Protein AF-A0A522UQI0-F1 (afdb_monomer)

Foldseek 3Di:
DDDDDDDDDDDDDYDDDDDDPPPPPVPPPPPPVVPWDWDKAKAWDWDQDPVAIKIKIKIWTQIPFKAKFFPQLQCQVLDHQDCQKFKDFDPDPDTFAWPDDHDDDDDDDLPDSPRIDTQGHGHMDMHMHHCVNTGPPQDWHKMKMKGKDKGFGRPPPPVPPPDDPDPPPGGDIDIYIYDIDMDTDDNPPDDPPPPDD

Nearest PDB structures (foldseek):
  2x3a-assembly1_A-2  TM=8.528E-01  e=1.551E-06  Aeromonas salmonicida subsp. achromogenes
  2x3b-assembly1_A  TM=8.751E-01  e=3.024E-06  Aeromonas salmonicida subsp. achromogenes
  2x3c-assembly1_A-2  TM=8.613E-01  e=2.559E-06  Aeromonas salmonicida subsp. achromogenes
  2x3b-assembly1_B  TM=8.327E-01  e=1.698E-05  Aeromonas salmonicida subsp. achromogenes
  8ger-assembly1_A  TM=3.820E-01  e=7.426E-01  Lachnospira eligens

Mean predicted aligned error: 12.16 Å

Structure (mmCIF, N/CA/C/O backbone):
data_AF-A0A522UQI0-F1
#
_entry.id   AF-A0A522UQI0-F1
#
loop_
_atom_site.group_PDB
_atom_site.id
_atom_site.type_symbol
_atom_site.label_atom_id
_atom_site.label_alt_id
_atom_site.label_comp_id
_atom_site.label_asym_id
_atom_site.label_entity_id
_atom_site.label_seq_id
_atom_site.pdbx_PDB_ins_code
_atom_site.Cartn_x
_atom_site.Cartn_y
_atom_site.Cartn_z
_atom_site.occupancy
_atom_site.B_iso_or_equiv
_atom_site.auth_seq_id
_atom_site.auth_comp_id
_atom_site.auth_asym_id
_atom_site.auth_atom_id
_atom_site.pdbx_PDB_model_num
ATOM 1 N N . MET A 1 1 ? -17.340 41.316 -78.662 1.00 40.50 1 MET A N 1
ATOM 2 C CA . MET A 1 1 ? -16.459 41.803 -79.753 1.00 40.50 1 MET A CA 1
ATOM 3 C C . MET A 1 1 ? -15.053 41.856 -79.165 1.00 40.50 1 MET A C 1
ATOM 5 O O . MET A 1 1 ? -14.919 42.446 -78.109 1.00 40.50 1 MET A O 1
ATOM 9 N N . LYS A 1 2 ? -14.158 40.934 -79.544 1.00 40.00 2 LYS A N 1
ATOM 10 C CA . LYS A 1 2 ? -13.171 41.010 -80.650 1.00 40.00 2 LYS A CA 1
ATOM 11 C C . LYS A 1 2 ? -11.929 41.857 -80.299 1.00 40.00 2 LYS A C 1
ATOM 13 O O . LYS A 1 2 ? -12.093 43.011 -79.931 1.00 40.00 2 LYS A O 1
ATOM 18 N N . ASN A 1 3 ? -10.746 41.281 -80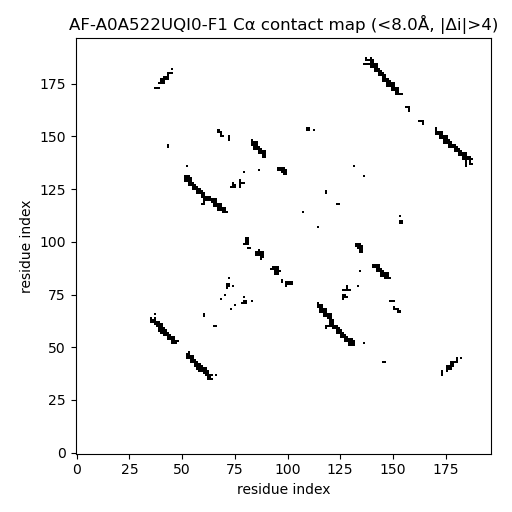.577 1.00 37.94 3 ASN A N 1
ATOM 19 C CA . ASN A 1 3 ? -9.389 41.873 -80.580 1.00 37.94 3 ASN A CA 1
ATOM 20 C C . ASN A 1 3 ? -8.749 42.061 -79.182 1.00 37.94 3 ASN A C 1
ATOM 22 O O . ASN A 1 3 ? -9.455 42.412 -78.247 1.00 37.94 3 ASN A O 1
ATOM 26 N N . ASN A 1 4 ? -7.438 41.884 -78.948 1.00 44.34 4 ASN A N 1
ATOM 27 C CA . ASN A 1 4 ? -6.324 41.240 -79.686 1.00 44.34 4 ASN A CA 1
ATOM 28 C C . ASN A 1 4 ? -5.315 40.712 -78.618 1.00 44.34 4 ASN A C 1
ATOM 30 O O . ASN A 1 4 ? -5.246 41.306 -77.549 1.00 44.34 4 ASN A O 1
ATOM 34 N N . LEU A 1 5 ? -4.665 39.538 -78.721 1.00 49.53 5 LEU A N 1
ATOM 35 C CA . LEU A 1 5 ? -3.578 39.104 -79.638 1.00 49.53 5 LEU A CA 1
ATOM 36 C C . LEU A 1 5 ? -2.219 39.809 -79.378 1.00 49.53 5 LEU A C 1
ATOM 38 O O . LEU A 1 5 ? -2.244 41.001 -79.105 1.00 49.53 5 LEU A O 1
ATOM 42 N N . ILE A 1 6 ? -1.087 39.086 -79.590 1.00 49.97 6 ILE A N 1
ATOM 43 C CA . ILE A 1 6 ? 0.348 39.536 -79.639 1.00 49.97 6 ILE A CA 1
ATOM 44 C C . ILE A 1 6 ? 1.034 39.678 -78.248 1.00 49.97 6 ILE A C 1
ATOM 46 O O . ILE A 1 6 ? 0.423 40.241 -77.355 1.00 49.97 6 ILE A O 1
ATOM 50 N N . ASN A 1 7 ? 2.290 39.278 -77.936 1.00 43.22 7 ASN A N 1
ATOM 51 C CA . ASN A 1 7 ? 3.401 38.457 -78.510 1.00 43.22 7 ASN A CA 1
ATOM 52 C C . ASN A 1 7 ? 4.486 38.273 -77.379 1.00 43.22 7 ASN A C 1
ATOM 54 O O . ASN A 1 7 ? 4.393 38.989 -76.389 1.00 43.22 7 ASN A O 1
ATOM 58 N N . LYS A 1 8 ? 5.563 37.449 -77.392 1.00 43.22 8 LYS A N 1
ATOM 59 C CA . LYS A 1 8 ? 6.111 36.387 -78.281 1.00 43.22 8 LYS A CA 1
ATOM 60 C C . LYS A 1 8 ? 7.196 35.542 -77.546 1.00 43.22 8 LYS A C 1
ATOM 62 O O . LYS A 1 8 ? 8.146 36.131 -77.053 1.00 43.22 8 LYS A O 1
ATOM 67 N N . ALA A 1 9 ? 7.143 34.212 -77.701 1.00 47.88 9 ALA A N 1
ATOM 68 C CA . ALA A 1 9 ? 8.277 33.321 -78.051 1.00 47.88 9 ALA A CA 1
ATOM 69 C C . ALA A 1 9 ? 9.530 33.156 -77.132 1.00 47.88 9 ALA A C 1
ATOM 71 O O . ALA A 1 9 ? 9.670 33.794 -76.098 1.00 47.88 9 ALA A O 1
ATOM 72 N N . TYR A 1 10 ? 10.435 32.279 -77.612 1.00 52.62 10 TYR A N 1
ATOM 73 C CA . TYR A 1 10 ? 11.695 31.740 -77.048 1.00 52.62 10 TYR A CA 1
ATOM 74 C C . TYR A 1 10 ? 11.512 30.562 -76.064 1.00 52.62 10 TYR A C 1
ATOM 76 O O . TYR A 1 10 ? 10.850 30.697 -75.045 1.00 52.62 10 TYR A O 1
ATOM 84 N N . LEU A 1 11 ? 11.851 29.309 -76.432 1.00 45.00 11 LEU A N 1
ATOM 85 C CA . LEU A 1 11 ? 13.194 28.719 -76.688 1.00 45.00 11 LEU A CA 1
ATOM 86 C C . LEU A 1 11 ? 14.096 28.822 -75.435 1.00 45.00 11 LEU A C 1
ATOM 88 O O . LEU A 1 11 ? 14.207 29.903 -74.880 1.00 45.00 11 LEU A O 1
ATOM 92 N N . SER A 1 12 ? 14.776 27.777 -74.942 1.00 44.72 12 SER A N 1
ATOM 93 C CA . SER A 1 12 ? 15.185 26.509 -75.576 1.00 44.72 12 SER A CA 1
ATOM 94 C C . SER A 1 12 ? 15.565 25.408 -74.560 1.00 44.72 12 SER A C 1
ATOM 96 O O . SER A 1 12 ? 16.091 25.705 -73.498 1.00 44.72 12 SER A O 1
ATOM 98 N N . ALA A 1 13 ? 15.340 24.151 -74.963 1.00 46.81 13 ALA A N 1
ATOM 99 C CA . ALA A 1 13 ? 16.227 22.973 -74.889 1.00 46.81 13 ALA A CA 1
ATOM 100 C C . ALA A 1 13 ? 17.194 22.720 -73.696 1.00 46.81 13 ALA A C 1
ATOM 102 O O . ALA A 1 13 ? 18.143 23.471 -73.539 1.00 46.81 13 ALA A O 1
ATOM 103 N N . PHE A 1 14 ? 17.017 21.536 -73.059 1.00 45.69 14 PHE A N 1
ATOM 104 C CA . PHE A 1 14 ? 18.008 20.497 -72.639 1.00 45.69 14 PHE A CA 1
ATOM 105 C C . PHE A 1 14 ? 19.320 20.889 -71.883 1.00 45.69 14 PHE A C 1
ATOM 107 O O . PHE A 1 14 ? 19.845 21.976 -72.071 1.00 45.69 14 PHE A O 1
ATOM 114 N N . PRO A 1 15 ? 20.006 19.957 -71.173 1.00 54.53 15 PRO A N 1
ATOM 115 C CA . PRO A 1 15 ? 19.564 18.731 -70.487 1.00 54.53 15 PRO A CA 1
ATOM 116 C C . PRO A 1 15 ? 20.164 18.565 -69.058 1.00 54.53 15 PRO A C 1
ATOM 118 O O . PRO A 1 15 ? 20.929 19.392 -68.589 1.00 54.53 15 PRO A O 1
ATOM 121 N N . LEU A 1 16 ? 19.906 17.395 -68.453 1.00 45.06 16 LEU A N 1
ATOM 122 C CA . LEU A 1 16 ? 20.811 16.641 -67.561 1.00 45.06 16 LEU A CA 1
ATOM 123 C C . LEU A 1 16 ? 21.267 17.224 -66.193 1.00 45.06 16 LEU A C 1
ATOM 125 O O . LEU A 1 16 ? 21.950 18.231 -66.087 1.00 45.06 16 LEU A O 1
ATOM 129 N N . LEU A 1 17 ? 21.110 16.360 -65.182 1.00 46.88 17 LEU A N 1
ATOM 130 C CA . LEU A 1 17 ? 22.171 15.993 -64.229 1.00 46.88 17 LEU A CA 1
ATOM 131 C C . LEU A 1 17 ? 22.579 16.984 -63.109 1.00 46.88 17 LEU A C 1
ATOM 133 O O . LEU A 1 17 ? 23.677 17.528 -63.094 1.00 46.88 17 LEU A O 1
ATOM 137 N N . ILE A 1 18 ? 21.761 17.026 -62.053 1.00 51.59 18 ILE A N 1
ATOM 138 C CA . ILE A 1 18 ? 22.201 17.226 -60.656 1.00 51.59 18 ILE A CA 1
ATOM 139 C C . ILE A 1 18 ? 21.541 16.074 -59.873 1.00 51.59 18 ILE A C 1
ATOM 141 O O . ILE A 1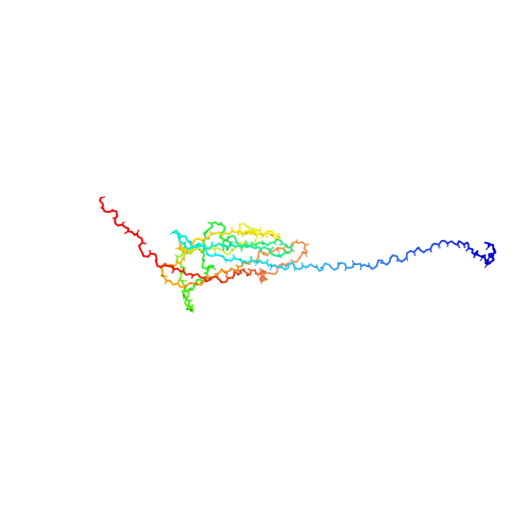 18 ? 20.371 16.160 -59.523 1.00 51.59 18 ILE A O 1
ATOM 145 N N . VAL A 1 19 ? 22.088 14.855 -59.785 1.00 46.72 19 VAL A N 1
ATOM 146 C CA . VAL A 1 19 ? 23.360 14.443 -59.155 1.00 46.72 19 VAL A CA 1
ATOM 147 C C . VAL A 1 19 ? 23.582 15.084 -57.785 1.00 46.72 19 VAL A C 1
ATOM 149 O O . VAL A 1 19 ? 23.957 16.241 -57.669 1.00 46.72 19 VAL A O 1
ATOM 152 N N . LEU A 1 20 ? 23.347 14.252 -56.766 1.00 50.91 20 LEU A N 1
ATOM 153 C CA . LEU A 1 20 ? 23.916 14.280 -55.419 1.00 50.91 20 LEU A CA 1
ATOM 154 C C . LEU A 1 20 ? 24.219 15.662 -54.811 1.00 50.91 20 LEU A C 1
ATOM 156 O O . LEU A 1 20 ? 25.369 16.065 -54.696 1.00 50.91 20 LEU A O 1
ATOM 160 N N . CYS A 1 21 ? 23.191 16.247 -54.202 1.00 47.59 21 CYS A N 1
ATOM 161 C CA . CYS A 1 21 ? 23.309 16.714 -52.817 1.00 47.59 21 CYS A CA 1
ATOM 162 C C . CYS A 1 21 ? 22.182 16.102 -51.974 1.00 47.59 21 CYS A C 1
ATOM 164 O O . CYS A 1 21 ? 21.453 16.787 -51.260 1.00 47.59 21 CYS A O 1
ATOM 166 N N . ALA A 1 22 ? 22.074 14.768 -52.030 1.00 50.38 22 ALA A N 1
ATOM 167 C CA . ALA A 1 22 ? 21.599 14.021 -50.876 1.00 50.38 22 ALA A CA 1
ATOM 168 C C . ALA A 1 22 ? 22.642 14.235 -49.776 1.00 50.38 22 ALA A C 1
ATOM 170 O O . ALA A 1 22 ? 23.594 13.465 -49.643 1.00 50.38 22 ALA A O 1
ATOM 171 N N . ILE A 1 23 ? 22.492 15.342 -49.047 1.00 55.56 23 ILE A N 1
ATOM 172 C CA . ILE A 1 23 ? 23.232 15.604 -47.826 1.00 55.56 23 ILE A CA 1
ATOM 173 C C . ILE A 1 23 ? 22.731 14.550 -46.843 1.00 55.56 23 ILE A C 1
ATOM 175 O O . ILE A 1 23 ? 21.802 14.774 -46.069 1.00 55.56 23 ILE A O 1
ATOM 179 N N . PHE A 1 24 ? 23.384 13.386 -46.888 1.00 52.09 24 PHE A N 1
ATOM 180 C CA . PHE A 1 24 ? 23.701 12.618 -45.700 1.00 52.09 24 PHE A CA 1
ATOM 181 C C . PHE A 1 24 ? 24.477 13.566 -44.777 1.00 52.09 24 PHE A C 1
ATOM 183 O O . PHE A 1 24 ? 25.689 13.468 -44.602 1.00 52.09 24 PHE A O 1
ATOM 190 N N . ALA A 1 25 ? 23.744 14.472 -44.129 1.00 53.97 25 ALA A N 1
ATOM 191 C CA . ALA A 1 25 ? 23.945 14.606 -42.714 1.00 53.97 25 ALA A CA 1
ATOM 192 C C . ALA A 1 25 ? 23.814 13.165 -42.217 1.00 53.97 25 ALA A C 1
ATOM 194 O O . ALA A 1 25 ? 22.750 12.564 -42.428 1.00 53.97 25 ALA A O 1
ATOM 195 N N . PRO A 1 26 ? 24.855 12.558 -41.623 1.00 53.09 26 PRO A N 1
ATOM 196 C CA . PRO A 1 26 ? 24.551 11.532 -40.662 1.00 53.09 26 PRO A CA 1
ATOM 197 C C . PRO A 1 26 ? 23.587 12.229 -39.707 1.00 53.09 26 PRO A C 1
ATOM 199 O O . PRO A 1 26 ? 23.971 13.132 -38.959 1.00 53.09 26 PRO A O 1
ATOM 202 N N . SER A 1 27 ? 22.311 11.843 -39.775 1.00 50.31 27 SER A N 1
ATOM 203 C CA . SER A 1 27 ? 21.503 11.862 -38.581 1.00 50.31 27 SER A CA 1
ATOM 204 C C . SER A 1 27 ? 22.252 10.905 -37.677 1.00 50.31 27 SER A C 1
ATOM 206 O O . SER A 1 27 ? 22.077 9.688 -37.717 1.00 50.31 27 SER A O 1
ATOM 208 N N . VAL A 1 28 ? 23.196 11.486 -36.939 1.00 51.81 28 VAL A N 1
ATOM 209 C CA . VAL A 1 28 ? 23.632 10.974 -35.667 1.00 51.81 28 VAL A CA 1
ATOM 210 C C . VAL A 1 28 ? 22.349 11.052 -34.860 1.00 51.81 28 VAL A C 1
ATOM 212 O O . VAL A 1 28 ? 22.093 12.018 -34.143 1.00 51.81 28 VAL A O 1
ATOM 215 N N . CYS A 1 29 ? 21.509 10.030 -35.044 1.00 47.94 29 CYS A N 1
ATOM 216 C CA . CYS A 1 29 ? 20.727 9.456 -33.982 1.00 47.94 29 CYS A CA 1
ATOM 217 C C . CYS A 1 29 ? 21.770 9.100 -32.933 1.00 47.94 29 CYS A C 1
ATOM 219 O O . CYS A 1 29 ? 22.269 7.980 -32.861 1.00 47.94 29 CYS A O 1
ATOM 221 N N . ALA A 1 30 ? 22.172 10.122 -32.178 1.00 51.84 30 ALA A N 1
ATOM 222 C CA . ALA A 1 30 ? 22.608 9.918 -30.836 1.00 51.84 30 ALA A CA 1
ATOM 223 C C . ALA A 1 30 ? 21.460 9.116 -30.244 1.00 51.84 30 ALA A C 1
ATOM 225 O O . ALA A 1 30 ? 20.342 9.626 -30.131 1.00 51.84 30 ALA A O 1
ATOM 226 N N . ASP A 1 31 ? 21.737 7.852 -29.943 1.00 49.81 31 ASP A N 1
ATOM 227 C CA . ASP A 1 31 ? 21.020 7.144 -28.904 1.00 49.81 31 ASP A CA 1
ATOM 228 C C . ASP A 1 31 ? 21.272 7.939 -27.614 1.00 49.81 31 ASP A C 1
ATOM 230 O O . ASP A 1 31 ? 22.030 7.545 -26.725 1.00 49.81 31 ASP A O 1
ATOM 234 N N . GLU A 1 32 ? 20.598 9.088 -27.494 1.00 51.34 32 GLU A N 1
ATOM 235 C CA . GLU A 1 32 ? 19.973 9.431 -26.239 1.00 51.34 32 GLU A CA 1
ATOM 236 C C . GLU A 1 32 ? 19.132 8.208 -25.905 1.00 51.34 32 GLU A C 1
ATOM 238 O O . GLU A 1 32 ? 18.003 8.043 -26.367 1.00 51.34 32 GLU A O 1
ATOM 243 N N . MET A 1 33 ? 19.729 7.309 -25.123 1.00 50.84 33 MET A N 1
ATOM 244 C CA . MET A 1 33 ? 19.004 6.311 -24.367 1.00 50.84 33 MET A CA 1
ATOM 245 C C . MET A 1 33 ? 18.104 7.102 -23.425 1.00 50.84 33 MET A C 1
ATOM 247 O O . MET A 1 33 ? 18.485 7.381 -22.284 1.00 50.84 33 MET A O 1
ATOM 251 N N . VAL A 1 34 ? 16.952 7.540 -23.945 1.00 58.62 34 VAL A N 1
ATOM 252 C CA . VAL A 1 34 ? 15.978 8.363 -23.241 1.00 58.62 34 VAL A CA 1
ATOM 253 C C . VAL A 1 34 ? 15.585 7.561 -22.019 1.00 58.62 34 VAL A C 1
ATOM 255 O O . VAL A 1 34 ? 14.824 6.594 -22.105 1.00 58.62 34 VAL A O 1
ATOM 258 N N . ARG A 1 35 ? 16.169 7.926 -20.874 1.00 70.81 35 ARG A N 1
ATOM 259 C CA . ARG A 1 35 ? 15.886 7.275 -19.602 1.00 70.81 35 ARG A CA 1
ATOM 260 C C . ARG A 1 35 ? 14.411 7.506 -19.335 1.00 70.81 35 ARG A C 1
ATOM 262 O O . ARG A 1 35 ? 14.016 8.615 -18.989 1.00 70.81 35 ARG A O 1
ATOM 269 N N . CYS A 1 36 ? 13.613 6.465 -19.546 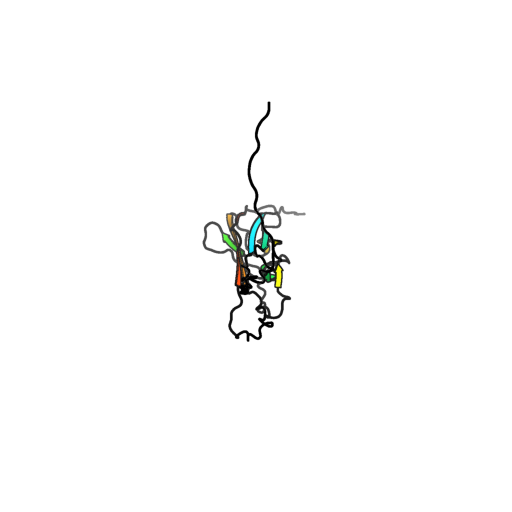1.00 82.62 36 CYS A N 1
ATOM 270 C CA . CYS A 1 36 ? 12.184 6.496 -19.297 1.00 82.62 36 CYS A CA 1
ATOM 271 C C . CYS A 1 36 ? 11.941 7.041 -17.882 1.00 82.62 36 CYS A C 1
ATOM 273 O O . CYS A 1 36 ? 12.421 6.454 -16.910 1.00 82.62 36 CYS A O 1
ATOM 275 N N . GLU A 1 37 ? 11.235 8.172 -17.762 1.00 88.94 37 GLU A N 1
ATOM 276 C CA . GLU A 1 37 ? 10.835 8.697 -16.455 1.00 88.94 37 GLU A CA 1
ATOM 277 C C . GLU A 1 37 ? 9.919 7.663 -15.801 1.00 88.94 37 GLU A C 1
ATOM 279 O O . GLU A 1 37 ? 8.838 7.366 -16.313 1.00 88.94 37 GLU A O 1
ATOM 284 N N . ARG A 1 38 ? 10.365 7.104 -14.674 1.00 90.06 38 ARG A N 1
ATOM 285 C CA . ARG A 1 38 ? 9.634 6.062 -13.956 1.00 90.06 38 ARG A CA 1
ATOM 286 C C . ARG A 1 38 ? 8.724 6.684 -12.917 1.00 90.06 38 ARG A C 1
ATOM 288 O O . ARG A 1 38 ? 9.185 7.298 -11.956 1.00 90.06 38 ARG A O 1
ATOM 295 N N . LYS A 1 39 ? 7.421 6.525 -13.122 1.00 94.81 39 LYS A N 1
ATOM 296 C CA . LYS A 1 39 ? 6.386 7.241 -12.384 1.00 94.81 39 LYS A CA 1
ATOM 297 C C . LYS A 1 39 ? 5.187 6.341 -12.127 1.00 94.81 39 LYS A C 1
ATOM 299 O O . LYS A 1 39 ? 4.477 5.946 -13.048 1.00 94.81 39 LYS A O 1
ATOM 304 N N . VAL A 1 40 ? 4.933 6.068 -10.851 1.00 97.31 40 VAL A N 1
ATOM 305 C CA . VAL A 1 40 ? 3.761 5.312 -10.398 1.00 97.31 40 VAL A CA 1
ATOM 306 C C . VAL A 1 40 ? 2.876 6.237 -9.577 1.00 97.31 40 VAL A C 1
ATOM 308 O O . VAL A 1 40 ? 3.295 6.761 -8.543 1.00 97.31 40 VAL A O 1
ATOM 311 N N . LYS A 1 41 ? 1.642 6.445 -10.032 1.00 98.25 41 LYS A N 1
ATOM 312 C CA . LYS A 1 41 ? 0.607 7.145 -9.270 1.00 98.25 41 LYS A CA 1
ATOM 313 C C . LYS A 1 41 ? -0.071 6.144 -8.343 1.00 98.25 41 LYS A C 1
ATOM 315 O O . LYS A 1 41 ? -0.454 5.060 -8.767 1.00 98.25 41 LYS A O 1
ATOM 320 N N . CYS A 1 42 ? -0.215 6.513 -7.074 1.00 98.56 42 CYS A N 1
ATOM 321 C CA . CYS A 1 42 ? -0.890 5.699 -6.073 1.00 98.56 42 CYS A CA 1
ATOM 322 C C . CYS A 1 42 ? -2.094 6.464 -5.514 1.00 98.56 42 CYS A C 1
ATOM 324 O O . CYS A 1 42 ? -1.950 7.592 -5.040 1.00 98.56 42 CYS A O 1
ATOM 326 N N . THR A 1 43 ? -3.278 5.856 -5.559 1.00 98.62 43 THR A N 1
ATOM 327 C CA . THR A 1 43 ? -4.517 6.449 -5.036 1.00 98.62 43 THR A CA 1
ATOM 328 C C . THR A 1 43 ? -5.050 5.589 -3.899 1.00 98.62 43 THR A C 1
ATOM 330 O O . THR A 1 43 ? -5.254 4.393 -4.075 1.00 98.62 43 THR A O 1
ATOM 333 N N . LEU A 1 44 ? -5.303 6.191 -2.737 1.00 98.69 44 LEU A N 1
ATOM 334 C CA . LEU A 1 44 ? -5.879 5.534 -1.565 1.00 98.69 44 LEU A CA 1
ATOM 335 C C . LEU A 1 44 ? -7.319 6.000 -1.336 1.00 98.69 44 LEU A C 1
ATOM 337 O O . LEU A 1 44 ? -7.596 7.201 -1.265 1.00 98.69 44 LEU A O 1
ATOM 341 N N . GLN A 1 45 ? -8.212 5.037 -1.130 1.00 98.56 45 GLN A N 1
ATOM 342 C CA . GLN A 1 45 ? -9.577 5.231 -0.644 1.00 98.56 45 GLN A CA 1
ATOM 343 C C . GLN A 1 45 ? -9.809 4.396 0.624 1.00 98.56 45 GLN A C 1
ATOM 345 O O . GLN A 1 45 ? -9.201 3.339 0.803 1.00 98.56 45 GLN A O 1
ATOM 350 N N . ILE A 1 46 ? -10.696 4.861 1.510 1.00 98.25 46 ILE A N 1
ATOM 351 C CA . ILE A 1 46 ? -11.042 4.173 2.763 1.00 98.25 46 ILE A CA 1
ATOM 352 C C . ILE A 1 46 ? -12.542 3.890 2.800 1.00 98.25 46 ILE A C 1
ATOM 354 O O . ILE A 1 46 ? -13.357 4.809 2.856 1.00 98.25 46 ILE A O 1
ATOM 358 N N . ASN A 1 47 ? -12.885 2.606 2.839 1.00 97.12 47 ASN A N 1
ATOM 359 C CA . ASN A 1 47 ? -14.246 2.094 2.909 1.00 97.12 47 ASN A CA 1
ATOM 360 C C . ASN A 1 47 ? -14.492 1.499 4.299 1.00 97.12 47 ASN A C 1
ATOM 362 O O . ASN A 1 47 ? -13.854 0.519 4.683 1.00 97.12 47 ASN A O 1
ATOM 366 N N . GLN A 1 48 ? -15.417 2.081 5.060 1.00 95.38 48 GLN A N 1
ATOM 367 C CA . GLN A 1 48 ? -15.826 1.530 6.354 1.00 95.38 48 GLN A CA 1
ATOM 368 C C . GLN A 1 48 ? -16.934 0.499 6.137 1.00 95.38 48 GLN A C 1
ATOM 370 O O . GLN A 1 48 ? -17.908 0.781 5.439 1.00 95.38 48 GLN A O 1
ATOM 375 N N . LYS A 1 49 ? -16.775 -0.684 6.725 1.00 93.44 49 LYS A N 1
ATOM 376 C CA . LYS A 1 49 ? -17.737 -1.787 6.687 1.00 93.44 49 LYS A CA 1
ATOM 377 C C . LYS A 1 49 ? -17.939 -2.345 8.095 1.00 93.44 49 LYS A C 1
ATOM 379 O O . LYS A 1 49 ? -17.181 -2.026 9.008 1.00 93.44 49 LYS A O 1
ATOM 384 N N . GLU A 1 50 ? -18.949 -3.192 8.261 1.00 90.56 50 GLU A N 1
ATOM 385 C CA . GLU A 1 50 ? -19.238 -3.876 9.531 1.00 90.56 50 GLU A CA 1
ATOM 386 C C . GLU A 1 50 ? -18.061 -4.750 10.002 1.00 90.56 50 GLU A C 1
ATOM 388 O O . GLU A 1 50 ? -17.779 -4.822 11.194 1.00 90.56 50 GLU A O 1
ATOM 393 N N . ASP A 1 51 ? -17.312 -5.334 9.060 1.00 90.56 51 ASP A N 1
ATOM 394 C CA . ASP A 1 51 ? -16.120 -6.161 9.293 1.00 90.56 51 ASP A CA 1
ATOM 395 C C . ASP A 1 51 ? -14.798 -5.361 9.381 1.00 90.56 51 ASP A C 1
ATOM 397 O O . ASP A 1 51 ? -13.705 -5.941 9.401 1.00 90.56 51 ASP A O 1
ATOM 401 N N . GLY A 1 52 ? -14.878 -4.026 9.440 1.00 94.75 52 GLY A N 1
ATOM 402 C CA . GLY A 1 52 ? -13.752 -3.138 9.731 1.00 94.75 52 GLY A CA 1
ATOM 403 C C . GLY A 1 52 ? -13.471 -2.061 8.681 1.00 94.75 52 GLY A C 1
ATOM 404 O O . GLY A 1 52 ? -14.282 -1.730 7.812 1.00 94.75 52 GLY A O 1
ATOM 405 N N . ILE A 1 53 ? -12.285 -1.465 8.795 1.00 96.88 53 ILE A N 1
ATOM 406 C CA . ILE A 1 53 ? -11.826 -0.364 7.947 1.00 96.88 53 ILE A CA 1
ATOM 407 C C . ILE A 1 53 ? -10.990 -0.931 6.799 1.00 96.88 53 ILE A C 1
ATOM 409 O O . ILE A 1 53 ? -9.885 -1.432 7.009 1.00 96.88 53 ILE A O 1
ATOM 413 N N . TRP A 1 54 ? -11.492 -0.827 5.573 1.00 97.38 54 TRP A N 1
ATOM 414 C CA . TRP A 1 54 ? -10.823 -1.329 4.377 1.00 97.38 54 TRP A CA 1
ATOM 415 C C . TRP A 1 54 ? -10.135 -0.205 3.601 1.00 97.38 54 TRP A C 1
ATOM 417 O O . TRP A 1 54 ? -10.781 0.762 3.201 1.00 97.38 54 TRP A O 1
ATOM 427 N N . ALA A 1 55 ? -8.844 -0.365 3.328 1.00 97.94 55 ALA A N 1
ATOM 428 C CA . ALA A 1 55 ? -8.129 0.401 2.319 1.00 97.94 55 ALA A CA 1
ATOM 429 C C . ALA A 1 55 ? -8.328 -0.226 0.936 1.00 97.94 55 ALA A C 1
ATOM 431 O O . ALA A 1 55 ? -8.236 -1.447 0.782 1.00 97.94 55 ALA A O 1
ATOM 432 N N . LEU A 1 56 ? -8.574 0.623 -0.057 1.00 98.19 56 LEU A N 1
ATOM 433 C CA . LEU A 1 56 ? -8.495 0.296 -1.475 1.00 98.19 56 LEU A CA 1
ATOM 434 C C . LEU A 1 56 ? -7.373 1.149 -2.070 1.00 98.19 56 LEU A C 1
ATOM 436 O O . LEU A 1 56 ? -7.413 2.377 -1.956 1.00 98.19 56 LEU A O 1
ATOM 440 N N . LEU A 1 57 ? -6.365 0.498 -2.640 1.00 98.38 57 LEU A N 1
ATOM 441 C CA . LEU A 1 57 ? -5.211 1.134 -3.266 1.00 98.38 57 LEU A CA 1
ATOM 442 C C . LEU A 1 57 ? -5.246 0.874 -4.765 1.00 98.38 57 LEU A C 1
ATOM 444 O O . LEU A 1 57 ? -5.378 -0.271 -5.180 1.00 98.38 57 LEU A O 1
ATOM 448 N N . SER A 1 58 ? -5.099 1.930 -5.551 1.00 98.44 58 SER A N 1
ATOM 449 C CA . SER A 1 58 ? -4.862 1.885 -6.992 1.00 98.44 58 SER A CA 1
ATOM 450 C C . SER A 1 58 ? -3.402 2.255 -7.249 1.00 98.44 58 SER A C 1
ATOM 452 O O . SER A 1 58 ? -2.901 3.208 -6.646 1.00 98.44 58 SER A O 1
ATOM 454 N N . PHE A 1 59 ? -2.720 1.489 -8.100 1.00 98.44 59 PHE A N 1
ATOM 455 C CA . PHE A 1 59 ? -1.355 1.740 -8.560 1.00 98.44 59 PHE A CA 1
ATOM 456 C C . PHE A 1 59 ? -1.357 1.796 -10.085 1.00 98.44 59 PHE A C 1
ATOM 458 O O . PHE A 1 59 ? -1.662 0.800 -10.736 1.00 98.44 59 PHE A O 1
ATOM 465 N N . GLU A 1 60 ? -1.008 2.948 -10.642 1.00 98.44 60 GLU A N 1
ATOM 466 C CA . GLU A 1 60 ? -1.073 3.246 -12.072 1.00 98.44 60 GLU A CA 1
ATOM 467 C C . GLU A 1 60 ? 0.322 3.623 -12.583 1.00 98.44 60 GLU A C 1
ATOM 469 O O . GLU A 1 60 ? 0.941 4.568 -12.080 1.00 98.44 60 GLU A O 1
ATOM 474 N N . ASN A 1 61 ? 0.832 2.896 -13.579 1.00 98.00 61 ASN A N 1
ATOM 475 C CA . ASN A 1 61 ? 2.105 3.222 -14.219 1.00 98.00 61 ASN A CA 1
ATOM 476 C C . ASN A 1 61 ? 1.912 4.331 -15.269 1.00 98.00 61 ASN A C 1
ATOM 478 O O . ASN A 1 61 ? 1.407 4.091 -16.366 1.00 98.00 61 ASN A O 1
ATOM 482 N N . LEU A 1 62 ? 2.360 5.545 -14.950 1.00 97.00 62 LEU A N 1
ATOM 483 C CA . LEU A 1 62 ? 2.279 6.723 -15.824 1.00 97.00 62 LEU A CA 1
ATOM 484 C C . LEU A 1 62 ? 3.460 6.847 -16.804 1.00 97.00 62 LEU A C 1
ATOM 486 O O . LEU A 1 62 ? 3.524 7.806 -17.572 1.00 97.00 62 LEU A O 1
ATOM 490 N N . SER A 1 63 ? 4.401 5.909 -16.764 1.00 94.31 63 SER A N 1
ATOM 491 C CA . SER A 1 63 ? 5.656 5.944 -17.522 1.00 94.31 63 SER A CA 1
ATOM 492 C C . SER A 1 63 ? 5.454 5.544 -18.986 1.00 94.31 63 SER A C 1
ATOM 494 O O . SER A 1 63 ? 4.419 4.999 -19.368 1.00 94.31 63 SER A O 1
ATOM 496 N N . ALA A 1 64 ? 6.480 5.757 -19.814 1.00 93.12 64 ALA A N 1
ATOM 497 C CA . ALA A 1 64 ? 6.517 5.263 -21.196 1.00 93.12 64 ALA A CA 1
ATOM 498 C C . ALA A 1 64 ? 6.974 3.790 -21.321 1.00 93.12 64 ALA A C 1
ATOM 500 O O . ALA A 1 64 ? 6.959 3.237 -22.420 1.00 93.12 64 ALA A O 1
ATOM 501 N N . CYS A 1 65 ? 7.362 3.167 -20.206 1.00 92.19 65 CYS A N 1
ATOM 502 C CA . CYS A 1 65 ? 7.937 1.828 -20.090 1.00 92.19 65 CYS A CA 1
ATOM 503 C C . CYS A 1 65 ? 7.265 1.030 -18.960 1.00 92.19 65 CYS A C 1
ATOM 505 O O . CYS A 1 65 ? 6.573 1.595 -18.109 1.00 92.19 65 CYS A O 1
ATOM 507 N N . ASP A 1 66 ? 7.492 -0.281 -18.942 1.00 93.44 66 ASP A N 1
ATOM 508 C CA . ASP A 1 66 ? 7.084 -1.164 -17.848 1.00 93.44 66 ASP A CA 1
ATOM 509 C C . ASP A 1 66 ? 7.931 -0.899 -16.587 1.00 93.44 66 ASP A C 1
ATOM 511 O O . ASP A 1 66 ? 9.101 -0.523 -16.686 1.00 93.44 66 ASP A O 1
ATOM 515 N N . ILE A 1 67 ? 7.343 -1.086 -15.400 1.00 93.00 67 ILE A N 1
ATOM 516 C CA . ILE A 1 67 ? 8.024 -0.922 -14.107 1.00 93.00 67 ILE A CA 1
ATOM 517 C C . ILE A 1 67 ? 7.907 -2.206 -13.289 1.00 93.00 67 ILE A C 1
ATOM 519 O O . ILE A 1 67 ? 6.802 -2.680 -13.037 1.00 93.00 67 ILE A O 1
ATOM 523 N N . ASP A 1 68 ? 9.034 -2.703 -12.784 1.00 92.75 68 ASP A N 1
ATOM 524 C CA . ASP A 1 68 ? 9.068 -3.782 -11.799 1.00 92.75 68 ASP A CA 1
ATOM 525 C C . ASP A 1 68 ? 8.925 -3.203 -10.374 1.00 92.75 68 ASP A C 1
ATOM 527 O O . ASP A 1 68 ? 9.749 -2.413 -9.915 1.00 92.75 68 ASP A O 1
ATOM 531 N N . LEU A 1 69 ? 7.857 -3.584 -9.663 1.00 93.69 69 LEU A N 1
ATOM 532 C CA . LEU A 1 69 ? 7.588 -3.209 -8.264 1.00 93.69 69 LEU A CA 1
ATOM 533 C C . LEU A 1 69 ? 7.587 -4.450 -7.371 1.00 93.69 69 LEU A C 1
ATOM 535 O O . LEU A 1 69 ? 7.197 -5.530 -7.805 1.00 93.69 69 LEU A O 1
ATOM 539 N N . LEU A 1 70 ? 7.954 -4.316 -6.098 1.00 92.56 70 LEU A N 1
ATOM 540 C CA . LEU A 1 70 ? 7.970 -5.460 -5.185 1.00 92.56 70 LEU A CA 1
ATOM 541 C C . LEU A 1 70 ? 6.547 -5.939 -4.849 1.00 92.56 70 LEU A C 1
ATOM 543 O O . LEU A 1 70 ? 5.699 -5.166 -4.386 1.00 92.56 70 LEU A O 1
ATOM 547 N N . LYS A 1 71 ? 6.290 -7.244 -5.018 1.00 92.94 71 LYS A N 1
ATOM 548 C CA . LYS A 1 71 ? 4.978 -7.877 -4.766 1.00 92.94 71 LYS A CA 1
ATOM 549 C C . LYS A 1 71 ? 4.460 -7.631 -3.347 1.00 92.94 71 LYS A C 1
ATOM 551 O O . LYS A 1 71 ? 3.258 -7.435 -3.150 1.00 92.94 71 LYS A O 1
ATOM 556 N N . ASP A 1 72 ? 5.358 -7.618 -2.362 1.00 92.31 72 ASP A N 1
ATOM 557 C CA . ASP A 1 72 ? 5.015 -7.423 -0.950 1.00 92.31 72 ASP A CA 1
ATOM 558 C C . ASP A 1 72 ? 4.592 -5.972 -0.639 1.00 92.31 72 ASP A C 1
ATOM 560 O O . ASP A 1 72 ? 3.724 -5.753 0.208 1.00 92.31 72 ASP A O 1
ATOM 564 N N . LYS A 1 73 ? 5.128 -4.986 -1.372 1.00 94.31 73 LYS A N 1
ATOM 565 C CA . LYS A 1 73 ? 4.739 -3.570 -1.279 1.00 94.31 73 LYS A CA 1
ATOM 566 C C . LYS A 1 73 ? 3.375 -3.317 -1.909 1.00 94.31 73 LYS A C 1
ATOM 568 O O . LYS A 1 73 ? 2.613 -2.506 -1.381 1.00 94.31 73 LYS A O 1
ATOM 573 N N . LEU A 1 74 ? 3.051 -4.010 -3.001 1.00 95.06 74 LEU A N 1
ATOM 574 C CA . LEU A 1 74 ? 1.746 -3.923 -3.669 1.00 95.06 74 LEU A CA 1
ATOM 575 C C . LEU A 1 74 ? 0.611 -4.564 -2.854 1.00 95.06 74 LEU A C 1
ATOM 577 O O . LEU A 1 74 ? -0.542 -4.144 -2.970 1.00 95.06 74 LEU A O 1
ATOM 581 N N . MET A 1 75 ? 0.937 -5.547 -2.004 1.00 94.44 75 MET A N 1
ATOM 582 C CA . MET A 1 75 ? -0.015 -6.283 -1.158 1.00 94.44 75 MET A CA 1
ATOM 583 C C . MET A 1 75 ? -1.097 -7.003 -1.985 1.00 94.44 75 MET A C 1
ATOM 585 O O . MET A 1 75 ? -2.276 -6.997 -1.625 1.00 94.44 75 MET A O 1
ATOM 589 N N . LEU A 1 76 ? -0.691 -7.625 -3.100 1.00 91.25 76 LEU A N 1
ATOM 590 C CA . LEU A 1 76 ? -1.575 -8.351 -4.029 1.00 91.25 76 LEU A CA 1
ATOM 591 C C . LEU A 1 76 ? -2.414 -9.429 -3.311 1.00 91.25 76 LEU A C 1
ATOM 593 O O . LEU A 1 76 ? -3.611 -9.545 -3.553 1.00 91.25 76 LEU A O 1
ATOM 597 N N . ASP A 1 77 ? -1.817 -10.128 -2.340 1.00 88.50 77 ASP A N 1
ATOM 598 C CA . ASP A 1 77 ? -2.471 -11.152 -1.508 1.00 88.50 77 ASP A CA 1
ATOM 599 C C . ASP A 1 77 ? -3.397 -10.574 -0.410 1.00 88.50 77 ASP A C 1
ATOM 601 O O . ASP A 1 77 ? -3.852 -11.300 0.479 1.00 88.50 77 ASP A O 1
ATOM 605 N N . GLY A 1 78 ? -3.591 -9.251 -0.362 1.00 86.12 78 GLY A N 1
ATOM 606 C CA . GLY A 1 78 ? -4.285 -8.544 0.724 1.00 86.12 78 GLY A CA 1
ATOM 607 C C . GLY A 1 78 ? -3.546 -8.560 2.073 1.00 86.12 78 GLY A C 1
ATOM 608 O O . GLY A 1 78 ? -4.087 -8.088 3.078 1.00 86.12 78 GLY A O 1
ATOM 609 N N . LYS A 1 79 ? -2.320 -9.102 2.112 1.00 88.94 79 LYS A N 1
ATOM 610 C CA . LYS A 1 79 ? -1.459 -9.187 3.298 1.00 88.94 79 LYS A CA 1
ATOM 611 C C . LYS A 1 79 ? -0.519 -7.990 3.372 1.00 88.94 79 LYS A C 1
ATOM 613 O O . LYS A 1 79 ? 0.142 -7.656 2.395 1.00 88.94 79 LYS A O 1
ATOM 618 N N . VAL A 1 80 ? -0.405 -7.406 4.561 1.00 89.69 80 VAL A N 1
ATOM 619 C CA . VAL A 1 80 ? 0.567 -6.350 4.867 1.00 89.69 80 VAL A CA 1
ATOM 620 C C . VAL A 1 80 ? 1.804 -6.992 5.521 1.00 89.69 80 VAL A C 1
ATOM 622 O O . VAL A 1 80 ? 1.640 -7.636 6.557 1.00 89.69 80 VAL A O 1
ATOM 625 N N . PRO A 1 81 ? 3.019 -6.868 4.950 1.00 85.44 81 PRO A N 1
ATOM 626 C CA . PRO A 1 81 ? 4.235 -7.476 5.515 1.00 85.44 81 PRO A CA 1
ATOM 627 C C . PRO A 1 81 ? 4.874 -6.651 6.650 1.00 85.44 81 PRO A C 1
ATOM 629 O O . PRO A 1 81 ? 5.537 -7.202 7.528 1.00 85.44 81 PRO A O 1
ATOM 632 N N . HIS A 1 82 ? 4.697 -5.326 6.623 1.00 88.44 82 HIS A N 1
ATOM 633 C CA . HIS A 1 82 ? 5.215 -4.343 7.585 1.00 88.44 82 HIS A CA 1
ATOM 634 C C . HIS A 1 82 ? 4.437 -3.017 7.451 1.00 88.44 82 HIS A C 1
ATOM 636 O O . HIS A 1 82 ? 3.551 -2.900 6.610 1.00 88.44 82 HIS A O 1
ATOM 642 N N . SER A 1 83 ? 4.755 -1.995 8.255 1.00 89.81 83 SER A N 1
ATOM 643 C CA . SER A 1 83 ? 3.994 -0.730 8.351 1.00 89.81 83 SER A CA 1
ATOM 644 C C . SER A 1 83 ? 4.098 0.205 7.121 1.00 89.81 83 SER A C 1
ATOM 646 O O . SER A 1 83 ? 4.553 1.344 7.238 1.00 89.81 83 SER A O 1
ATOM 648 N N . LEU A 1 84 ? 3.621 -0.244 5.957 1.00 95.31 84 LEU A N 1
ATOM 649 C CA . LEU A 1 84 ? 3.477 0.537 4.715 1.00 95.31 84 LEU A CA 1
ATOM 650 C C . LEU A 1 84 ? 2.438 1.664 4.834 1.00 95.31 84 LEU A C 1
ATOM 652 O O . LEU A 1 84 ? 2.553 2.710 4.199 1.00 95.31 84 LEU A O 1
ATOM 656 N N . PHE A 1 85 ? 1.428 1.475 5.686 1.00 97.19 85 PHE A N 1
ATOM 657 C CA . PHE A 1 85 ? 0.460 2.517 6.015 1.00 97.19 85 PHE A CA 1
ATOM 658 C C . PHE A 1 85 ? 0.949 3.371 7.185 1.00 97.19 85 PHE A C 1
ATOM 660 O O . PHE A 1 85 ? 1.431 2.865 8.200 1.00 97.19 85 PHE A O 1
ATOM 667 N N . GLN A 1 86 ? 0.764 4.681 7.064 1.00 96.81 86 GLN A N 1
ATOM 668 C CA . GLN A 1 86 ? 1.111 5.671 8.076 1.00 96.81 86 GLN A CA 1
ATOM 669 C C . GLN A 1 86 ? -0.172 6.227 8.699 1.00 96.81 86 GLN A C 1
ATOM 671 O O . GLN A 1 86 ? -0.730 7.226 8.248 1.00 96.81 86 GLN A O 1
ATOM 676 N N . VAL A 1 87 ? -0.661 5.547 9.737 1.00 97.31 87 VAL A N 1
ATOM 677 C CA . VAL A 1 87 ? -1.930 5.870 10.406 1.00 97.31 87 VAL A CA 1
ATOM 678 C C . VAL A 1 87 ? -1.697 6.822 11.589 1.00 97.31 87 VAL A C 1
ATOM 680 O O . VAL A 1 87 ? -0.791 6.613 12.396 1.00 97.31 87 VAL A O 1
ATOM 683 N N . ARG A 1 88 ? -2.527 7.861 11.739 1.00 97.75 88 ARG A N 1
ATOM 684 C CA . ARG A 1 88 ? -2.495 8.835 12.851 1.00 97.75 88 ARG A CA 1
ATOM 685 C C . ARG A 1 88 ? -3.888 9.058 13.443 1.00 97.75 88 ARG A C 1
ATOM 687 O O . ARG A 1 88 ? -4.862 9.162 12.699 1.00 97.75 88 ARG A O 1
ATOM 694 N N . PHE A 1 89 ? -3.969 9.206 14.768 1.00 96.50 89 PHE A N 1
ATOM 695 C CA . PHE A 1 89 ? -5.210 9.559 15.472 1.00 96.50 89 PHE A CA 1
ATOM 696 C C . PHE A 1 89 ? -5.357 11.082 15.615 1.00 96.50 89 PHE A C 1
ATOM 698 O O . PHE A 1 89 ? -4.512 11.763 16.205 1.00 96.50 89 PHE A O 1
ATOM 705 N N . GLY A 1 90 ? -6.453 11.620 15.087 1.00 93.75 90 GLY A N 1
ATOM 706 C CA . GLY A 1 90 ? -6.782 13.042 15.078 1.00 93.75 90 GLY A CA 1
ATOM 707 C C . GLY A 1 90 ? -5.681 13.910 14.466 1.00 93.75 90 GLY A C 1
ATOM 708 O O . GLY A 1 90 ? -4.974 13.516 13.532 1.00 93.75 90 GLY A O 1
ATOM 709 N N . ASN A 1 91 ? -5.502 15.100 15.041 1.00 91.69 91 ASN A N 1
ATOM 710 C CA . ASN A 1 91 ? -4.434 16.025 14.657 1.00 91.69 91 ASN A CA 1
ATOM 711 C C . ASN A 1 91 ? -3.063 15.675 15.274 1.00 91.69 91 ASN A C 1
ATOM 713 O O . ASN A 1 91 ? -2.084 16.369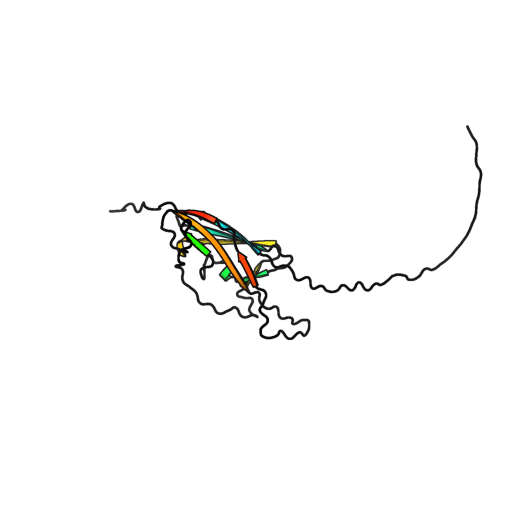 15.006 1.00 91.69 91 ASN A O 1
ATOM 717 N N . SER A 1 92 ? -2.957 14.585 16.046 1.00 91.38 92 SER A N 1
ATOM 718 C CA . SER A 1 92 ? -1.712 14.195 16.715 1.00 91.38 92 SER A CA 1
ATOM 719 C C . SER A 1 92 ? -0.594 13.830 15.732 1.00 91.38 92 SER A C 1
ATOM 721 O O . SER A 1 92 ? -0.837 13.316 14.636 1.00 91.38 92 SER A O 1
ATOM 723 N N . ARG A 1 93 ? 0.655 14.051 16.165 1.00 89.38 93 ARG A N 1
ATOM 724 C CA . ARG A 1 93 ? 1.860 13.507 15.517 1.00 89.38 93 ARG A CA 1
ATOM 725 C C . ARG A 1 93 ? 2.073 12.019 15.843 1.00 89.38 93 ARG A C 1
ATOM 727 O O . ARG A 1 93 ? 2.792 11.348 15.106 1.00 89.38 93 ARG A O 1
ATOM 734 N N . LYS A 1 94 ? 1.449 11.497 16.912 1.00 90.88 94 LYS A N 1
ATOM 735 C CA . LYS A 1 94 ? 1.570 10.091 17.331 1.00 90.88 94 LYS A CA 1
ATOM 736 C C . LYS A 1 94 ? 0.946 9.169 16.277 1.00 90.88 94 LYS A C 1
ATOM 738 O O . LYS A 1 94 ? -0.244 9.279 15.974 1.00 90.88 94 LYS A O 1
ATOM 743 N N . LYS A 1 95 ? 1.761 8.261 15.733 1.00 94.19 95 LYS A N 1
ATOM 744 C CA . LYS A 1 95 ? 1.301 7.188 14.845 1.00 94.19 95 LYS A CA 1
ATOM 745 C C . LYS A 1 95 ? 0.5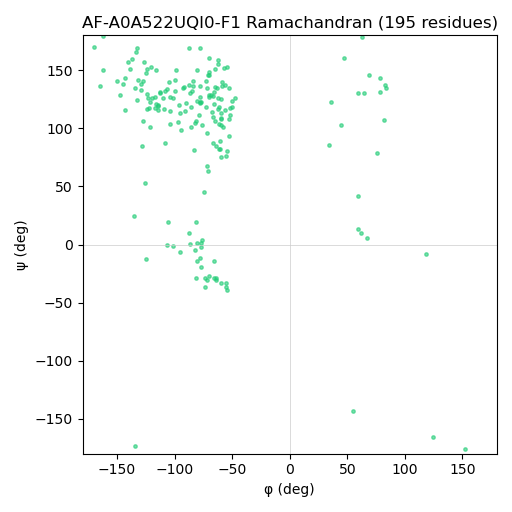05 6.154 15.650 1.00 94.19 95 LYS A C 1
ATOM 747 O O . LYS A 1 95 ? 0.823 5.898 16.813 1.00 94.19 95 LYS A O 1
ATOM 752 N N . VAL A 1 96 ? -0.512 5.566 15.032 1.00 95.56 96 VAL A N 1
ATOM 753 C CA . VAL A 1 96 ? -1.141 4.332 15.525 1.00 95.56 96 VAL A CA 1
ATOM 754 C C . VAL A 1 96 ? -0.154 3.198 15.266 1.00 95.56 96 VAL A C 1
ATOM 756 O O . VAL A 1 96 ? 0.462 3.153 14.202 1.00 95.56 96 VAL A O 1
ATOM 759 N N . HIS A 1 97 ? 0.052 2.328 16.252 1.00 94.06 97 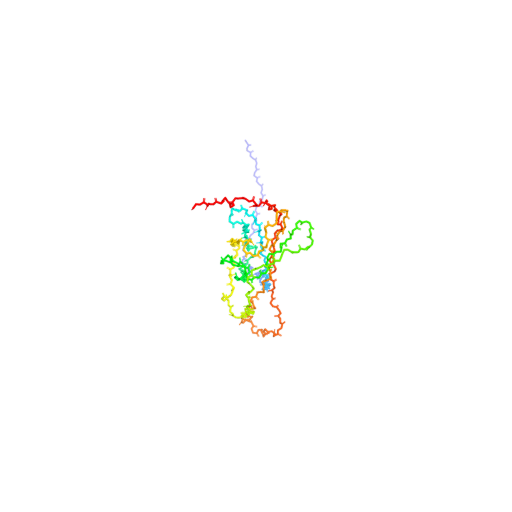HIS A N 1
ATOM 760 C CA . HIS A 1 97 ? 1.030 1.252 16.134 1.00 94.06 97 HIS A CA 1
ATOM 761 C C . HIS A 1 97 ? 0.532 0.167 15.170 1.00 94.06 97 HIS A C 1
ATOM 763 O O . HIS A 1 97 ? -0.656 -0.161 15.165 1.00 94.06 97 HIS A O 1
ATOM 769 N N . TYR A 1 98 ? 1.448 -0.371 14.366 1.00 95.31 98 TYR A N 1
ATOM 770 C CA . TYR A 1 98 ? 1.199 -1.535 13.523 1.00 95.31 98 TYR A CA 1
ATOM 771 C C . TYR A 1 98 ? 1.261 -2.795 14.391 1.00 95.31 98 TYR A C 1
ATOM 773 O O . TYR A 1 98 ? 2.273 -3.040 15.039 1.00 95.31 98 TYR A O 1
ATOM 781 N N . THR A 1 99 ? 0.185 -3.574 14.414 1.00 95.31 99 THR A N 1
ATOM 782 C CA . THR A 1 99 ? 0.024 -4.772 15.259 1.00 95.31 99 THR A CA 1
ATOM 783 C C . THR A 1 99 ? 0.125 -6.084 14.479 1.00 95.31 99 THR A C 1
ATOM 785 O O . THR A 1 99 ? -0.001 -7.159 15.062 1.00 95.31 99 THR A O 1
ATOM 788 N N . GLY A 1 100 ? 0.332 -6.019 13.161 1.00 92.00 100 GLY A N 1
ATOM 789 C CA . GLY A 1 100 ? 0.483 -7.207 12.326 1.00 92.00 100 GLY A CA 1
ATOM 790 C C . GLY A 1 100 ? 1.790 -7.957 12.576 1.00 92.00 100 GLY A C 1
ATOM 791 O O . GLY A 1 100 ? 2.772 -7.396 13.065 1.00 92.00 100 GLY A O 1
ATOM 792 N N . LYS A 1 101 ? 1.832 -9.229 12.165 1.00 89.69 101 LYS A N 1
ATOM 793 C CA . LYS A 1 101 ? 3.081 -9.999 12.140 1.00 89.69 101 LYS A CA 1
ATOM 794 C C . LYS A 1 101 ? 4.084 -9.295 11.221 1.00 89.69 101 LYS A C 1
ATOM 796 O O . LYS A 1 101 ? 3.777 -9.039 10.058 1.00 89.69 101 LYS A O 1
ATOM 801 N N . ILE A 1 102 ? 5.270 -9.003 11.747 1.00 86.38 102 ILE A N 1
ATOM 802 C CA . ILE A 1 102 ? 6.424 -8.608 10.940 1.00 86.38 102 ILE A CA 1
ATOM 803 C C . ILE A 1 102 ? 6.992 -9.890 10.333 1.00 86.38 102 ILE A C 1
ATOM 805 O O . ILE A 1 102 ? 7.231 -10.866 11.048 1.00 86.38 102 ILE A O 1
ATOM 809 N N . VAL A 1 103 ? 7.156 -9.903 9.014 1.00 83.25 103 VAL A N 1
ATOM 810 C CA . VAL A 1 103 ? 7.830 -10.989 8.300 1.00 83.25 103 VAL A CA 1
ATOM 811 C C . VAL A 1 103 ? 9.210 -10.487 7.916 1.00 83.25 103 VAL A C 1
ATOM 813 O O . VAL A 1 103 ? 9.329 -9.550 7.130 1.00 83.25 103 VAL A O 1
ATOM 816 N N . GLU A 1 104 ? 10.241 -11.097 8.492 1.00 80.06 104 GLU A N 1
ATOM 817 C CA . GLU A 1 104 ? 11.606 -10.907 8.019 1.00 80.06 104 GLU A CA 1
ATOM 818 C C . GLU A 1 104 ? 11.724 -11.525 6.622 1.00 80.06 104 GLU A C 1
ATOM 820 O O . GLU A 1 104 ? 11.311 -12.663 6.388 1.00 80.06 104 GLU A O 1
ATOM 825 N N . LYS A 1 105 ? 12.228 -10.732 5.680 1.00 79.25 105 LYS A N 1
ATOM 826 C CA . LYS A 1 105 ? 12.527 -11.136 4.310 1.00 79.25 105 LYS A CA 1
ATOM 827 C C . LYS A 1 105 ? 13.965 -10.740 4.018 1.00 79.25 105 LYS A C 1
ATOM 829 O O . LYS A 1 105 ? 14.386 -9.645 4.393 1.00 79.25 105 LYS A O 1
ATOM 834 N N . TYR A 1 106 ? 14.679 -11.602 3.305 1.00 79.69 106 TYR A N 1
ATOM 835 C CA . TYR A 1 106 ? 15.937 -11.221 2.679 1.00 79.69 106 TYR A CA 1
ATOM 836 C C . TYR A 1 106 ? 15.693 -10.113 1.650 1.00 79.69 106 TYR A C 1
ATOM 838 O O . TYR A 1 106 ? 14.583 -9.953 1.133 1.00 79.69 106 TYR A O 1
ATOM 846 N N . MET A 1 107 ? 16.727 -9.319 1.378 1.00 77.44 107 MET A N 1
ATOM 847 C CA . MET A 1 107 ? 16.680 -8.382 0.261 1.00 77.44 107 MET A CA 1
ATOM 848 C C . MET A 1 107 ? 16.545 -9.199 -1.037 1.00 77.44 107 MET A C 1
ATOM 850 O O . MET A 1 107 ? 17.262 -10.194 -1.153 1.00 77.44 107 MET A O 1
ATOM 854 N N . PRO A 1 108 ? 15.655 -8.824 -1.977 1.00 79.69 108 PRO A N 1
ATOM 855 C CA . PRO A 1 108 ? 15.499 -9.547 -3.235 1.00 79.69 108 PRO A CA 1
ATOM 856 C C . PRO A 1 108 ? 16.848 -9.692 -3.933 1.00 79.69 108 PRO A C 1
ATOM 858 O O . PRO A 1 108 ? 17.607 -8.720 -4.017 1.00 79.69 108 PRO A O 1
ATOM 861 N N . GLU A 1 109 ? 17.152 -10.888 -4.431 1.00 75.69 109 GLU A N 1
ATOM 862 C CA . GLU A 1 109 ? 18.358 -11.078 -5.227 1.00 75.69 109 GLU A CA 1
ATOM 863 C C . GLU A 1 109 ? 18.239 -10.261 -6.515 1.00 75.69 109 GLU A C 1
ATOM 865 O O . GLU A 1 109 ? 17.200 -10.251 -7.171 1.00 75.69 109 GLU A O 1
ATOM 870 N N . ILE A 1 110 ? 19.315 -9.563 -6.885 1.00 67.69 110 ILE A N 1
ATOM 871 C CA . ILE A 1 110 ? 19.339 -8.640 -8.032 1.00 67.69 110 ILE A CA 1
ATOM 872 C C . ILE A 1 110 ? 18.893 -9.330 -9.333 1.00 67.69 110 ILE A C 1
ATOM 874 O O . ILE A 1 110 ? 18.233 -8.711 -10.168 1.00 67.69 110 ILE A O 1
ATOM 878 N N . ASN A 1 111 ? 19.211 -10.621 -9.459 1.00 67.44 111 ASN A N 1
ATOM 879 C CA . ASN A 1 111 ? 18.923 -11.436 -10.633 1.00 67.44 111 ASN A CA 1
ATOM 880 C C . ASN A 1 111 ? 17.614 -12.244 -10.506 1.00 67.44 111 ASN A C 1
ATOM 882 O O . ASN A 1 111 ? 17.185 -12.834 -11.499 1.00 67.44 111 ASN A O 1
ATOM 886 N N . ASP A 1 112 ? 16.947 -12.248 -9.342 1.00 77.44 112 ASP A N 1
ATOM 887 C CA . ASP A 1 112 ? 15.658 -12.923 -9.171 1.00 77.44 112 ASP A CA 1
ATOM 888 C C . ASP A 1 112 ? 14.475 -11.953 -9.315 1.00 77.44 112 ASP A C 1
ATOM 890 O O . ASP A 1 112 ? 14.118 -11.186 -8.417 1.00 77.44 112 ASP A O 1
ATOM 894 N N . ARG A 1 113 ? 13.793 -12.041 -10.461 1.00 84.06 113 ARG A N 1
ATOM 895 C CA . ARG A 1 113 ? 12.548 -11.299 -10.705 1.00 84.06 113 ARG A CA 1
ATOM 896 C C . ARG A 1 113 ? 11.322 -11.913 -10.016 1.00 84.06 113 ARG A C 1
ATOM 898 O O . ARG A 1 113 ? 10.234 -11.347 -10.121 1.00 84.06 113 ARG A O 1
ATOM 905 N N . SER A 1 114 ? 11.441 -13.042 -9.311 1.00 89.25 114 SER A N 1
ATOM 906 C CA . SER A 1 114 ? 10.298 -13.730 -8.696 1.00 89.25 114 SER A CA 1
ATOM 907 C C . SER A 1 114 ? 9.608 -12.909 -7.597 1.00 89.25 114 SER A C 1
ATOM 909 O O . SER A 1 114 ? 8.382 -12.982 -7.480 1.00 89.25 114 SER A O 1
ATOM 911 N N . ASP A 1 115 ? 10.326 -12.049 -6.870 1.00 89.62 115 ASP A N 1
ATOM 912 C CA . ASP A 1 115 ? 9.753 -11.117 -5.879 1.00 89.62 115 ASP A CA 1
ATOM 913 C C . ASP A 1 115 ? 9.088 -9.873 -6.514 1.00 89.62 115 ASP A C 1
ATOM 915 O O . ASP A 1 115 ? 8.348 -9.144 -5.841 1.00 89.62 115 ASP A O 1
ATOM 919 N N . TYR A 1 116 ? 9.289 -9.642 -7.814 1.00 92.00 116 TYR A N 1
ATOM 920 C CA . TYR A 1 116 ? 8.803 -8.464 -8.532 1.00 92.00 116 TYR A CA 1
ATOM 921 C C . TYR A 1 116 ? 7.507 -8.732 -9.308 1.00 92.00 116 TYR A C 1
ATOM 923 O O . TYR A 1 116 ? 7.215 -9.841 -9.764 1.00 92.00 116 TYR A O 1
ATOM 931 N N . TYR A 1 117 ? 6.702 -7.683 -9.443 1.00 94.19 117 TYR A N 1
ATOM 932 C CA . TYR A 1 117 ? 5.523 -7.594 -10.290 1.00 94.19 117 TYR A CA 1
ATOM 933 C C . TYR A 1 117 ? 5.756 -6.505 -11.337 1.00 94.19 117 TYR A C 1
ATOM 935 O O . TYR A 1 117 ? 5.882 -5.328 -10.992 1.00 94.19 117 TYR A O 1
ATOM 943 N N . THR A 1 118 ? 5.768 -6.897 -12.607 1.00 95.06 118 THR A N 1
ATOM 944 C CA . THR A 1 118 ? 5.866 -5.972 -13.737 1.00 95.06 118 THR A CA 1
ATOM 945 C C . THR A 1 118 ? 4.524 -5.278 -13.961 1.00 95.06 118 THR A C 1
ATOM 947 O O . THR A 1 118 ? 3.588 -5.860 -14.514 1.00 95.06 118 THR A O 1
ATOM 950 N N . LEU A 1 119 ? 4.422 -4.023 -13.528 1.00 96.50 119 LEU A N 1
ATOM 951 C CA . LEU A 1 119 ? 3.307 -3.137 -13.836 1.00 96.50 119 LEU A CA 1
ATOM 952 C C . LEU A 1 119 ? 3.540 -2.530 -15.224 1.00 96.50 119 LEU A C 1
ATOM 954 O O . LEU A 1 119 ? 4.383 -1.642 -15.398 1.00 96.50 119 LEU A O 1
ATOM 958 N N . LYS A 1 120 ? 2.811 -3.029 -16.225 1.00 97.31 120 LYS A N 1
ATOM 959 C CA . LYS A 1 120 ? 3.005 -2.628 -17.623 1.00 97.31 120 LYS A CA 1
ATOM 960 C C . LYS A 1 120 ? 2.728 -1.143 -17.839 1.00 97.31 120 LYS A C 1
ATOM 962 O O . LYS A 1 120 ? 2.018 -0.508 -17.057 1.00 97.31 120 LYS A O 1
ATOM 967 N N . ARG A 1 121 ? 3.267 -0.583 -18.918 1.00 96.69 121 ARG A N 1
ATOM 968 C CA . ARG A 1 121 ? 2.998 0.789 -19.362 1.00 96.69 121 ARG A CA 1
ATOM 969 C C . ARG A 1 121 ? 1.490 1.086 -19.358 1.00 96.69 121 ARG A C 1
ATOM 971 O O . ARG A 1 121 ? 0.721 0.363 -19.986 1.00 96.69 121 ARG A O 1
ATOM 978 N N . HIS A 1 122 ? 1.077 2.158 -18.677 1.00 96.75 122 HIS A N 1
ATOM 979 C CA . HIS A 1 122 ? -0.328 2.578 -18.529 1.00 96.75 122 HIS A CA 1
ATOM 980 C C . HIS A 1 122 ? -1.259 1.541 -17.869 1.00 96.75 122 HIS A C 1
ATOM 982 O O . HIS A 1 122 ? -2.478 1.702 -17.901 1.00 96.75 122 HIS A O 1
ATOM 988 N N . GLN A 1 123 ? -0.716 0.491 -17.246 1.00 98.31 123 GLN A N 1
ATOM 989 C CA . GLN A 1 123 ? -1.505 -0.462 -16.478 1.00 98.31 123 GLN A CA 1
ATOM 990 C C . GLN A 1 123 ? -1.852 0.117 -15.104 1.00 98.31 123 GLN A C 1
ATOM 992 O O . GLN A 1 123 ? -0.994 0.659 -14.401 1.00 98.31 123 GLN A O 1
ATOM 997 N N . GLU A 1 124 ? -3.106 -0.080 -14.705 1.00 98.38 124 GLU A N 1
ATOM 998 C CA . GLU A 1 124 ? -3.571 0.081 -13.334 1.00 98.38 124 GLU A CA 1
ATOM 999 C C . GLU A 1 124 ? -3.780 -1.296 -12.685 1.00 98.38 124 GLU A C 1
ATOM 1001 O O . GLU A 1 124 ? -4.299 -2.226 -13.311 1.00 98.38 124 GLU A O 1
ATOM 1006 N N . ILE A 1 125 ? -3.395 -1.428 -11.417 1.00 98.12 125 ILE A N 1
ATOM 1007 C CA . ILE A 1 125 ? -3.786 -2.542 -10.547 1.00 98.12 125 ILE A CA 1
ATOM 1008 C C . ILE A 1 125 ? -4.434 -2.004 -9.275 1.00 98.12 125 ILE A C 1
ATOM 1010 O O . ILE A 1 125 ? -4.056 -0.948 -8.768 1.00 98.12 125 ILE A O 1
ATOM 1014 N N . VAL A 1 126 ? -5.395 -2.753 -8.735 1.00 97.94 126 VAL A N 1
ATOM 1015 C CA . VAL A 1 126 ? -6.128 -2.372 -7.525 1.00 97.94 126 VAL A CA 1
ATOM 1016 C C . VAL A 1 126 ? -5.987 -3.463 -6.469 1.00 97.94 126 VAL A C 1
ATOM 1018 O O . VAL A 1 126 ? -6.301 -4.623 -6.730 1.00 97.94 126 VAL A O 1
ATOM 1021 N N . THR A 1 127 ? -5.545 -3.099 -5.263 1.00 97.44 127 THR A N 1
ATOM 1022 C CA . THR A 1 127 ? -5.430 -4.013 -4.116 1.00 97.44 127 THR A CA 1
ATOM 1023 C C . THR A 1 127 ? -6.280 -3.544 -2.939 1.00 97.44 127 THR A C 1
ATOM 1025 O O . THR A 1 127 ? -6.614 -2.364 -2.798 1.00 97.44 127 THR A O 1
ATOM 1028 N N . LYS A 1 128 ? -6.707 -4.493 -2.099 1.00 97.06 128 LYS A N 1
ATOM 1029 C CA . LYS A 1 128 ? -7.667 -4.255 -1.014 1.00 97.06 128 LYS A CA 1
ATOM 1030 C C . LYS A 1 128 ? -7.173 -4.877 0.288 1.00 97.06 128 LYS A C 1
ATOM 1032 O O . LYS A 1 128 ? -6.944 -6.080 0.359 1.00 97.06 128 LYS A O 1
ATOM 1037 N N . VAL A 1 129 ? -7.076 -4.065 1.337 1.00 96.69 129 VAL A N 1
ATOM 1038 C CA . VAL A 1 129 ? -6.485 -4.437 2.634 1.00 96.69 129 VAL A CA 1
ATOM 1039 C C . VAL A 1 129 ? -7.444 -4.077 3.767 1.00 96.69 129 VAL A C 1
ATOM 1041 O O . VAL A 1 129 ? -7.955 -2.962 3.808 1.00 96.69 129 VAL A O 1
ATOM 1044 N N . ASN A 1 130 ? -7.689 -4.984 4.717 1.00 96.44 130 ASN A N 1
ATOM 1045 C CA . ASN A 1 130 ? -8.437 -4.656 5.940 1.00 96.44 130 ASN A CA 1
ATOM 1046 C C . ASN A 1 130 ? -7.466 -4.087 6.989 1.00 96.44 130 ASN A C 1
ATOM 1048 O O . ASN A 1 130 ? -6.746 -4.842 7.641 1.00 96.44 130 ASN A O 1
ATOM 1052 N N . LEU A 1 131 ? -7.437 -2.761 7.150 1.00 96.56 131 LEU A N 1
ATOM 1053 C CA . LEU A 1 131 ? -6.544 -2.065 8.083 1.00 96.56 131 LEU A CA 1
ATOM 1054 C C . LEU A 1 131 ? -6.827 -2.418 9.547 1.00 96.56 131 LEU A C 1
ATOM 1056 O O . LEU A 1 131 ? -5.897 -2.414 10.351 1.00 96.56 131 LEU A O 1
ATOM 1060 N N . SER A 1 132 ? -8.066 -2.774 9.899 1.00 95.75 132 SER A N 1
ATOM 1061 C CA . SER A 1 132 ? -8.429 -3.181 11.266 1.00 95.75 132 SER A CA 1
ATOM 1062 C C . SER A 1 132 ? -7.759 -4.489 11.710 1.00 95.75 132 SER A C 1
ATOM 1064 O O . SER A 1 132 ? -7.724 -4.764 12.904 1.00 95.75 132 SER A O 1
ATOM 1066 N N . LYS A 1 133 ? -7.182 -5.276 10.787 1.00 95.69 133 LYS A N 1
ATOM 1067 C CA . LYS A 1 133 ? -6.338 -6.442 11.118 1.00 95.69 133 LYS A CA 1
ATOM 1068 C C . LYS A 1 133 ? -4.892 -6.079 11.483 1.00 95.69 133 LYS A C 1
ATOM 1070 O O . LYS A 1 133 ? -4.171 -6.930 11.992 1.00 95.69 133 LYS A O 1
ATOM 1075 N N . TYR A 1 134 ? -4.465 -4.851 11.188 1.00 96.62 134 TYR A N 1
ATOM 1076 C CA . TYR A 1 134 ? -3.061 -4.422 11.226 1.00 96.62 134 TYR A CA 1
ATOM 1077 C C . TYR A 1 134 ? -2.805 -3.191 12.104 1.00 96.62 134 TYR A C 1
ATOM 1079 O O . TYR A 1 134 ? -1.649 -2.873 12.374 1.00 96.62 134 TYR A O 1
ATOM 1087 N N . PHE A 1 135 ? -3.856 -2.487 12.526 1.00 96.06 135 PHE A N 1
ATOM 1088 C CA . PHE A 1 135 ? -3.786 -1.277 13.340 1.00 96.06 135 PHE A CA 1
ATOM 1089 C C . PHE A 1 135 ? -4.942 -1.249 14.342 1.00 96.06 135 PHE A C 1
ATOM 1091 O O . PHE A 1 135 ? -6.073 -1.597 13.998 1.00 96.06 135 PHE A O 1
ATOM 1098 N N . ASP A 1 136 ? -4.688 -0.751 15.555 1.00 94.31 136 ASP A N 1
ATOM 1099 C CA . ASP A 1 136 ? -5.758 -0.477 16.519 1.00 94.31 136 ASP A CA 1
ATOM 1100 C C . ASP A 1 136 ? -6.588 0.749 16.091 1.00 94.31 136 ASP A C 1
ATOM 1102 O O . ASP A 1 136 ? -6.251 1.914 16.334 1.00 94.31 136 ASP A O 1
ATOM 1106 N N . LEU A 1 137 ? -7.698 0.451 15.418 1.00 94.38 137 LEU A N 1
ATOM 1107 C CA . LEU A 1 137 ? -8.710 1.406 14.972 1.00 94.38 137 LEU A CA 1
ATOM 1108 C C . LEU A 1 137 ? -9.987 1.331 15.828 1.00 94.38 137 LEU A C 1
ATOM 1110 O O . LEU A 1 137 ? -11.043 1.762 15.375 1.00 94.38 137 LEU A O 1
ATOM 1114 N N . THR A 1 138 ? -9.924 0.772 17.044 1.00 92.06 138 THR A N 1
ATOM 1115 C CA . THR A 1 138 ? -11.107 0.600 17.916 1.00 92.06 138 THR A CA 1
ATOM 1116 C C . THR A 1 138 ? -11.588 1.912 18.539 1.00 92.06 138 THR A C 1
ATOM 1118 O O . THR A 1 138 ? -12.776 2.089 18.816 1.00 92.06 138 THR A O 1
ATOM 1121 N N . LYS A 1 139 ? -10.676 2.865 18.758 1.00 93.31 139 LYS A N 1
ATOM 1122 C CA . LYS A 1 139 ? -10.981 4.143 19.401 1.00 93.31 139 LYS A CA 1
ATOM 1123 C C . LYS A 1 139 ? -11.783 5.057 18.472 1.00 93.31 139 LYS A C 1
ATOM 1125 O O . LYS A 1 139 ? -11.281 5.526 17.460 1.00 93.31 139 LYS A O 1
ATOM 1130 N N . ALA A 1 140 ? -12.999 5.419 18.870 1.00 94.88 140 ALA A N 1
ATOM 1131 C CA . ALA A 1 140 ? -13.797 6.407 18.146 1.00 94.88 140 ALA A CA 1
ATOM 1132 C C . ALA A 1 140 ? -13.066 7.755 17.983 1.00 94.88 140 ALA A C 1
ATOM 1134 O O . ALA A 1 140 ? -12.465 8.280 18.926 1.00 94.88 140 ALA A O 1
ATOM 1135 N N . GLY A 1 141 ? -13.152 8.347 16.791 1.00 95.69 141 GLY A N 1
ATOM 1136 C CA . GLY A 1 141 ? -12.517 9.626 16.483 1.00 95.69 141 GLY A CA 1
ATOM 1137 C C . GLY A 1 141 ? -12.158 9.792 15.010 1.00 95.69 141 GLY A C 1
ATOM 1138 O O . GLY A 1 141 ? -12.470 8.953 14.168 1.00 95.69 141 GLY A O 1
ATOM 1139 N N . ASN A 1 142 ? -11.498 10.904 14.696 1.00 97.50 142 ASN A N 1
ATOM 1140 C CA . ASN A 1 142 ? -10.964 11.152 13.359 1.00 97.50 142 ASN A CA 1
ATOM 1141 C C . ASN A 1 142 ? -9.593 10.478 13.219 1.00 97.50 142 ASN A C 1
ATOM 1143 O O . ASN A 1 142 ? -8.781 10.544 14.138 1.00 97.50 142 ASN A O 1
ATOM 1147 N N . TYR A 1 143 ? -9.315 9.896 12.063 1.00 97.62 143 TYR A N 1
ATOM 1148 C CA . TYR A 1 143 ? -8.050 9.272 11.696 1.00 97.62 143 TYR A CA 1
ATOM 1149 C C . TYR A 1 143 ? -7.545 9.848 10.377 1.00 97.62 143 TYR A C 1
ATOM 1151 O O . TYR A 1 143 ? -8.314 10.370 9.563 1.00 97.62 143 TYR A O 1
ATOM 1159 N N . ARG A 1 144 ? -6.234 9.742 10.172 1.00 98.00 144 ARG A N 1
ATOM 1160 C CA . ARG A 1 144 ? -5.553 10.076 8.920 1.00 98.00 144 ARG A CA 1
ATOM 1161 C C . ARG A 1 144 ? -4.671 8.911 8.510 1.00 98.00 144 ARG A C 1
ATOM 1163 O O . ARG A 1 144 ? -4.021 8.320 9.372 1.00 98.00 144 ARG A O 1
ATOM 1170 N N . VAL A 1 145 ? -4.665 8.579 7.227 1.00 98.00 145 VAL A N 1
ATOM 1171 C CA . VAL A 1 145 ? -3.878 7.474 6.674 1.00 98.00 145 VAL A CA 1
ATOM 1172 C C . VAL A 1 145 ? -3.377 7.826 5.282 1.00 98.00 145 VAL A C 1
ATOM 1174 O O . VAL A 1 145 ? -4.115 8.375 4.470 1.00 98.00 145 VAL A O 1
ATOM 1177 N N . TYR A 1 146 ? -2.127 7.481 5.009 1.00 98.19 146 TYR A N 1
ATOM 1178 C CA . TYR A 1 146 ? -1.574 7.389 3.663 1.00 98.19 146 TYR A CA 1
ATOM 1179 C C . TYR A 1 146 ? -0.728 6.116 3.559 1.00 98.19 146 TYR A C 1
ATOM 1181 O O . TYR A 1 146 ? -0.312 5.555 4.578 1.00 98.19 146 TYR A O 1
ATOM 1189 N N . TYR A 1 147 ? -0.502 5.659 2.336 1.00 98.25 147 TYR A N 1
ATOM 1190 C CA . TYR A 1 147 ? 0.422 4.586 1.992 1.00 98.25 147 TYR A CA 1
ATOM 1191 C C . TYR A 1 147 ? 1.734 5.190 1.476 1.00 98.25 147 TYR A C 1
ATOM 1193 O O . TYR A 1 147 ? 1.717 6.198 0.763 1.00 98.25 147 TYR A O 1
ATOM 1201 N N . GLU A 1 148 ? 2.861 4.583 1.835 1.00 97.31 148 GLU A N 1
ATOM 1202 C CA . GLU A 1 148 ? 4.186 4.942 1.327 1.00 97.31 148 GLU A CA 1
ATOM 1203 C C . GLU A 1 148 ? 5.069 3.690 1.250 1.00 97.31 148 GLU A C 1
ATOM 1205 O O . GLU A 1 148 ? 5.177 2.940 2.224 1.00 97.31 148 GLU A O 1
ATOM 1210 N N . SER A 1 149 ? 5.696 3.455 0.096 1.00 95.69 149 SER A N 1
ATOM 1211 C CA . SER A 1 149 ? 6.649 2.367 -0.108 1.00 95.69 149 SER A CA 1
ATOM 1212 C C . SER A 1 149 ? 7.858 2.799 -0.931 1.00 95.69 149 SER A C 1
ATOM 1214 O O . SER A 1 149 ? 7.782 3.687 -1.779 1.00 95.69 149 SER A O 1
ATOM 1216 N N . TYR A 1 150 ? 8.974 2.129 -0.663 1.00 92.69 150 TYR A N 1
ATOM 1217 C CA . TYR A 1 150 ? 10.224 2.238 -1.402 1.00 92.69 150 TYR A CA 1
ATOM 1218 C C . TYR A 1 150 ? 10.427 0.926 -2.155 1.00 92.69 150 TYR A C 1
ATOM 1220 O O . TYR A 1 150 ? 10.344 -0.150 -1.548 1.00 92.69 150 TYR A O 1
ATOM 1228 N N . ASN A 1 151 ? 10.629 1.023 -3.467 1.00 91.25 151 ASN A N 1
ATOM 1229 C CA . ASN A 1 151 ? 10.791 -0.108 -4.372 1.00 91.25 151 ASN A CA 1
ATOM 1230 C C . ASN A 1 151 ? 12.158 0.053 -5.054 1.00 91.25 151 ASN A C 1
ATOM 1232 O O . ASN A 1 151 ? 12.274 0.903 -5.940 1.00 91.25 151 ASN A O 1
ATOM 1236 N N . PRO A 1 152 ? 13.202 -0.676 -4.622 1.00 87.25 152 PRO A N 1
ATOM 1237 C CA . PRO A 1 152 ? 14.454 -0.716 -5.364 1.00 87.25 152 PRO A CA 1
ATOM 1238 C C . PRO A 1 152 ? 14.188 -1.401 -6.704 1.00 87.25 152 PRO A C 1
ATOM 1240 O O . PRO A 1 152 ? 13.555 -2.454 -6.732 1.00 87.25 152 PRO A O 1
ATOM 1243 N N . GLU A 1 153 ? 14.635 -0.816 -7.810 1.00 76.56 153 GLU A N 1
ATOM 1244 C CA . GLU A 1 153 ? 14.608 -1.528 -9.084 1.00 76.56 153 GLU A CA 1
ATOM 1245 C C . GLU A 1 153 ? 15.648 -2.657 -9.086 1.00 76.56 153 GLU A C 1
ATOM 1247 O O . GLU A 1 153 ? 16.741 -2.479 -8.528 1.00 76.56 153 GLU A O 1
ATOM 1252 N N . PRO A 1 154 ? 15.369 -3.794 -9.753 1.00 72.88 154 PRO A N 1
ATOM 1253 C CA . PRO A 1 154 ? 16.422 -4.748 -10.062 1.00 72.88 154 PRO A CA 1
ATOM 1254 C C . PRO A 1 154 ? 17.479 -4.035 -10.915 1.00 72.88 154 PRO A C 1
ATOM 1256 O O . PRO A 1 154 ? 17.142 -3.296 -11.848 1.00 72.88 154 PRO A O 1
ATOM 1259 N N . LEU A 1 155 ? 18.765 -4.245 -10.614 1.00 66.38 155 LEU A N 1
ATOM 1260 C CA . LEU A 1 155 ? 19.817 -3.793 -11.520 1.00 66.38 155 LEU A CA 1
ATOM 1261 C C . LEU A 1 155 ? 19.667 -4.597 -12.810 1.00 66.38 155 LEU A C 1
ATOM 1263 O O . LEU A 1 155 ? 19.997 -5.778 -12.862 1.00 66.38 155 LEU A O 1
ATOM 1267 N N . LEU A 1 156 ? 19.163 -3.947 -13.857 1.00 58.78 156 LEU A N 1
ATOM 1268 C CA . LEU A 1 156 ? 19.306 -4.455 -15.210 1.00 58.78 156 LEU A CA 1
ATOM 1269 C C . LEU A 1 156 ? 20.807 -4.556 -15.478 1.00 58.78 156 LEU A C 1
ATOM 1271 O O . LEU A 1 156 ? 21.478 -3.529 -15.595 1.00 58.78 156 LEU A O 1
ATOM 1275 N N . GLU A 1 157 ? 21.332 -5.782 -15.542 1.00 51.41 157 GLU A N 1
ATOM 1276 C CA . GLU A 1 157 ? 22.690 -6.009 -16.021 1.00 51.41 157 GLU A CA 1
ATOM 1277 C C . GLU A 1 157 ? 22.845 -5.283 -17.363 1.00 51.41 157 GLU A C 1
ATOM 1279 O O . GLU A 1 157 ? 22.089 -5.522 -18.307 1.00 51.41 157 GLU A O 1
ATOM 1284 N N . LEU A 1 158 ? 23.838 -4.395 -17.459 1.00 47.72 158 LEU A N 1
ATOM 1285 C CA . LEU A 1 158 ? 24.211 -3.695 -18.693 1.00 47.72 158 LEU A CA 1
ATOM 1286 C C . LEU A 1 158 ? 24.962 -4.652 -19.648 1.00 47.72 158 LEU A C 1
ATOM 1288 O O . LEU A 1 158 ? 26.000 -4.325 -20.224 1.00 47.72 158 LEU A O 1
ATOM 1292 N N . SER A 1 159 ? 24.436 -5.868 -19.808 1.00 41.78 159 SER A N 1
ATOM 1293 C CA . SER A 1 159 ? 25.094 -7.026 -20.420 1.00 41.78 159 SER A CA 1
ATOM 1294 C C . SER A 1 159 ? 25.147 -6.991 -21.951 1.00 41.78 159 SER A C 1
ATOM 1296 O O . SER A 1 159 ? 25.718 -7.891 -22.559 1.00 41.78 159 SER A O 1
ATOM 1298 N N . MET A 1 160 ? 24.636 -5.931 -22.592 1.00 43.16 160 MET A N 1
ATOM 1299 C CA . MET A 1 160 ? 24.706 -5.750 -24.052 1.00 43.16 160 MET A CA 1
ATOM 1300 C C . MET A 1 160 ? 25.787 -4.765 -24.532 1.00 43.16 160 MET A C 1
ATOM 1302 O O . MET A 1 160 ? 25.939 -4.594 -25.738 1.00 43.16 160 MET A O 1
ATOM 1306 N N . GLN A 1 161 ? 26.554 -4.126 -23.635 1.00 41.19 161 GLN A N 1
ATOM 1307 C CA . GLN A 1 161 ? 27.598 -3.150 -24.016 1.00 41.19 161 GLN A CA 1
ATOM 1308 C C . GLN A 1 161 ? 28.937 -3.318 -23.269 1.00 41.19 161 GLN A C 1
ATOM 1310 O O . GLN A 1 161 ? 29.702 -2.366 -23.146 1.00 41.19 161 GLN A O 1
ATOM 1315 N N . GLY A 1 162 ? 29.250 -4.516 -22.757 1.00 48.38 162 GLY A N 1
ATOM 1316 C CA . GLY A 1 162 ? 30.569 -4.824 -22.168 1.00 48.38 162 GLY A CA 1
ATOM 1317 C C . GLY A 1 162 ? 30.960 -3.986 -20.938 1.00 48.38 162 GLY A C 1
ATOM 1318 O O . GLY A 1 162 ? 32.107 -4.033 -20.494 1.00 48.38 162 GLY A O 1
ATOM 1319 N N . GLY A 1 163 ? 30.022 -3.212 -20.388 1.00 47.62 163 GLY A N 1
ATOM 1320 C CA . GLY A 1 163 ? 30.233 -2.357 -19.232 1.00 47.62 163 GLY A CA 1
ATOM 1321 C C . GLY A 1 163 ? 30.199 -3.180 -17.954 1.00 47.62 163 GLY A C 1
ATOM 1322 O O . GLY A 1 163 ? 29.142 -3.661 -17.552 1.00 47.62 163 GLY A O 1
ATOM 1323 N N . VAL A 1 164 ? 31.351 -3.316 -17.295 1.00 48.41 164 VAL A N 1
ATOM 1324 C CA . VAL A 1 164 ? 31.434 -3.911 -15.957 1.00 48.41 164 VAL A CA 1
ATOM 1325 C C . VAL A 1 164 ? 30.582 -3.076 -15.000 1.00 48.41 164 VAL A C 1
ATOM 1327 O O . VAL A 1 164 ? 30.963 -1.958 -14.645 1.00 48.41 164 VAL A O 1
ATOM 1330 N N . VAL A 1 165 ? 29.439 -3.623 -14.572 1.00 48.41 165 VAL A N 1
ATOM 1331 C CA . VAL A 1 165 ? 28.621 -3.036 -13.504 1.00 48.41 165 VAL A CA 1
ATOM 1332 C C . VAL A 1 165 ? 29.490 -2.975 -12.252 1.00 48.41 165 VAL A C 1
A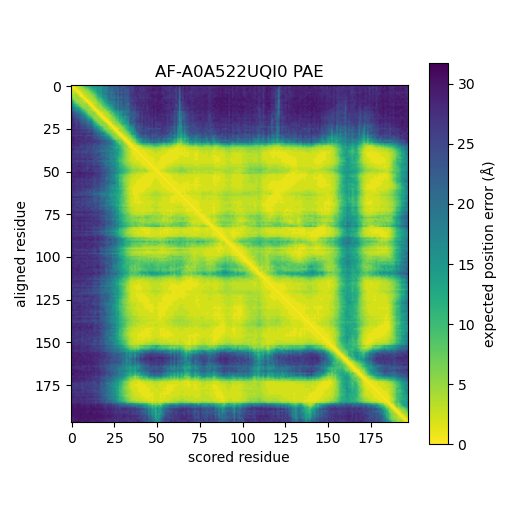TOM 1334 O O . VAL A 1 165 ? 29.910 -4.005 -11.722 1.00 48.41 165 VAL A O 1
ATOM 1337 N N . LYS A 1 166 ? 29.821 -1.763 -11.798 1.00 50.59 166 LYS A N 1
ATOM 1338 C CA . LYS A 1 166 ? 30.690 -1.585 -10.634 1.00 50.59 166 LYS A CA 1
ATOM 1339 C C . LYS A 1 166 ? 29.94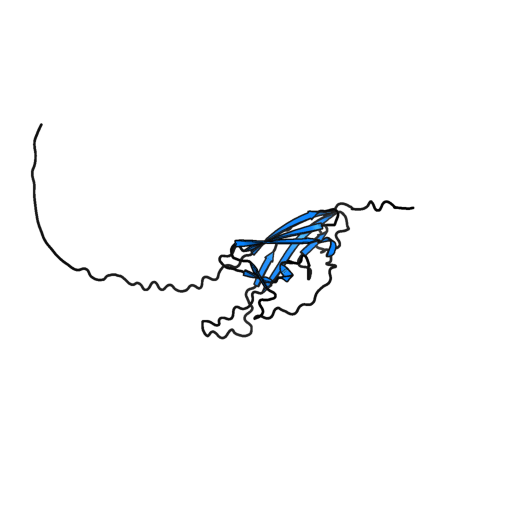2 -2.022 -9.371 1.00 50.59 166 LYS A C 1
ATOM 1341 O O . LYS A 1 166 ? 28.860 -1.489 -9.110 1.00 50.59 166 LYS A O 1
ATOM 1346 N N . PRO A 1 167 ? 30.512 -2.918 -8.543 1.00 44.78 167 PRO A N 1
ATOM 1347 C CA . PRO A 1 167 ? 29.943 -3.226 -7.237 1.00 44.78 167 PRO A CA 1
ATOM 1348 C C . PRO A 1 167 ? 29.800 -1.938 -6.414 1.00 44.78 167 PRO A C 1
ATOM 1350 O O . PRO A 1 167 ? 30.796 -1.290 -6.097 1.00 44.78 167 PRO A O 1
ATOM 1353 N N . GLY A 1 168 ? 28.561 -1.556 -6.092 1.00 45.69 168 GLY A N 1
ATOM 1354 C CA . GLY A 1 168 ? 28.255 -0.363 -5.293 1.00 45.69 168 GLY A CA 1
ATOM 1355 C C . GLY A 1 168 ? 27.421 0.721 -5.984 1.00 45.69 168 GLY A C 1
ATOM 1356 O O . GLY A 1 168 ? 26.972 1.636 -5.291 1.00 45.69 168 GLY A O 1
ATOM 1357 N N . GLU A 1 169 ? 27.143 0.632 -7.291 1.00 50.47 169 GLU A N 1
ATOM 1358 C CA . GLU A 1 169 ? 26.100 1.479 -7.887 1.00 50.47 169 GLU A CA 1
ATOM 1359 C C . GLU A 1 169 ? 24.725 1.057 -7.352 1.00 50.47 169 GLU A C 1
ATOM 1361 O O . GLU A 1 169 ? 24.254 -0.058 -7.572 1.00 50.47 169 GLU A O 1
ATOM 1366 N N . LYS A 1 170 ? 24.086 1.952 -6.589 1.00 54.53 170 LYS A N 1
ATOM 1367 C CA . LYS A 1 170 ? 22.727 1.732 -6.091 1.00 54.53 170 LYS A CA 1
ATOM 1368 C C . LYS A 1 170 ? 21.761 1.781 -7.268 1.00 54.53 170 LYS A C 1
ATOM 1370 O O . LYS A 1 170 ? 21.760 2.762 -8.012 1.00 54.53 170 LYS A O 1
ATOM 1375 N N . GLY A 1 171 ? 20.920 0.754 -7.390 1.00 62.16 171 GLY A N 1
ATOM 1376 C CA . GLY A 1 171 ? 19.814 0.756 -8.340 1.00 62.16 171 GLY A CA 1
ATOM 1377 C C . GLY A 1 171 ? 18.918 1.977 -8.145 1.00 62.16 171 GLY A C 1
ATOM 1378 O O . GLY A 1 171 ? 18.837 2.545 -7.051 1.00 62.16 171 GLY A O 1
ATOM 1379 N N . HIS A 1 172 ? 18.254 2.395 -9.219 1.00 73.06 172 HIS A N 1
ATOM 1380 C CA . HIS A 1 172 ? 17.240 3.437 -9.130 1.00 73.06 172 HIS A CA 1
ATOM 1381 C C . HIS A 1 172 ? 16.129 2.992 -8.160 1.00 73.06 172 HIS A C 1
ATOM 1383 O O . HIS A 1 172 ? 15.750 1.824 -8.124 1.00 73.06 172 HIS A O 1
ATOM 1389 N N . GLU A 1 173 ? 15.628 3.915 -7.340 1.00 85.31 173 GLU A N 1
ATOM 1390 C CA . GLU A 1 173 ? 14.581 3.633 -6.356 1.00 85.31 173 GLU A CA 1
ATOM 1391 C C . GLU A 1 173 ? 13.294 4.362 -6.742 1.00 85.31 173 GLU A C 1
ATOM 1393 O O . GLU A 1 173 ? 13.297 5.565 -7.010 1.00 85.31 173 GLU A O 1
ATOM 1398 N N . ILE A 1 174 ? 12.179 3.635 -6.728 1.00 90.31 174 ILE A N 1
ATOM 1399 C CA . ILE A 1 174 ? 10.847 4.171 -6.995 1.00 90.31 174 ILE A CA 1
ATOM 1400 C C . ILE A 1 174 ? 10.105 4.304 -5.664 1.00 90.31 174 ILE A C 1
ATOM 1402 O O . ILE A 1 174 ? 9.615 3.327 -5.083 1.00 90.31 174 ILE A O 1
ATOM 1406 N N . THR A 1 175 ? 10.006 5.542 -5.178 1.00 94.88 175 THR A N 1
ATOM 1407 C CA . THR A 1 175 ? 9.121 5.887 -4.059 1.00 94.88 175 THR A CA 1
ATOM 1408 C C . THR A 1 175 ? 7.682 5.985 -4.561 1.00 94.88 175 THR A C 1
ATOM 1410 O O . THR A 1 175 ? 7.376 6.793 -5.438 1.00 94.88 175 THR A O 1
ATOM 1413 N N . VAL A 1 176 ? 6.780 5.199 -3.976 1.00 96.75 176 VAL A N 1
ATOM 1414 C CA . VAL A 1 176 ? 5.349 5.188 -4.302 1.00 96.75 176 VAL A CA 1
ATOM 1415 C C . VAL A 1 176 ? 4.564 5.679 -3.089 1.00 96.75 176 VAL A C 1
ATOM 1417 O O . VAL A 1 176 ? 4.630 5.081 -2.016 1.00 96.75 176 VAL A O 1
ATOM 1420 N N . LYS A 1 177 ? 3.811 6.772 -3.242 1.00 98.12 177 LYS A N 1
ATOM 1421 C CA . LYS A 1 177 ? 3.100 7.441 -2.140 1.00 98.12 177 LYS A CA 1
ATOM 1422 C C . LYS A 1 177 ? 1.667 7.780 -2.538 1.00 98.12 177 LYS A C 1
ATOM 1424 O O . LYS A 1 177 ? 1.446 8.309 -3.625 1.00 98.12 177 LYS A O 1
ATOM 1429 N N . SER A 1 178 ? 0.706 7.506 -1.657 1.00 98.62 178 SER A N 1
ATOM 1430 C CA . SER A 1 178 ? -0.700 7.862 -1.877 1.00 98.62 178 SER A CA 1
ATOM 1431 C C . SER A 1 178 ? -1.046 9.271 -1.388 1.00 98.62 178 SER A C 1
ATOM 1433 O O . SER A 1 178 ? -0.327 9.882 -0.594 1.00 98.62 178 SER A O 1
ATOM 1435 N N . ASN A 1 179 ? -2.234 9.747 -1.763 1.00 98.38 179 ASN A N 1
ATOM 1436 C CA . ASN A 1 179 ? -2.928 10.817 -1.042 1.00 98.38 179 ASN A CA 1
ATOM 1437 C C . ASN A 1 179 ? -3.163 10.454 0.444 1.00 98.38 179 ASN A C 1
ATOM 1439 O O . ASN A 1 179 ? -3.323 9.279 0.788 1.00 98.38 179 ASN A O 1
ATOM 1443 N N . GLU A 1 180 ? -3.239 11.465 1.321 1.00 98.19 180 GLU A N 1
ATOM 1444 C CA . GLU A 1 180 ? -3.721 11.298 2.703 1.00 98.19 180 GLU A CA 1
ATOM 1445 C C . GLU A 1 180 ? -5.256 11.289 2.716 1.00 98.19 180 GLU A C 1
ATOM 1447 O O . GLU A 1 180 ? -5.899 12.246 2.281 1.00 98.19 180 GLU A O 1
ATOM 1452 N N . VAL A 1 181 ? -5.850 10.224 3.254 1.00 98.19 181 VAL A N 1
ATOM 1453 C CA . VAL A 1 181 ? -7.293 10.116 3.493 1.00 98.19 181 VAL A CA 1
ATOM 1454 C C . VAL A 1 181 ? -7.594 10.417 4.955 1.00 98.19 181 VAL A C 1
ATOM 1456 O O . VAL A 1 181 ? -6.976 9.860 5.866 1.00 98.19 181 VAL A O 1
ATOM 1459 N N . LYS A 1 182 ? -8.590 11.277 5.184 1.00 97.88 182 LYS A N 1
ATOM 1460 C CA . LYS A 1 182 ? -9.140 11.578 6.510 1.00 97.88 182 LYS A CA 1
ATOM 1461 C C . LYS A 1 182 ? -10.477 10.856 6.653 1.00 97.88 182 LYS A C 1
ATOM 1463 O O . LYS A 1 182 ? -11.344 11.015 5.801 1.00 97.88 182 LYS A O 1
ATOM 1468 N N . PHE A 1 183 ? -10.659 10.080 7.716 1.00 97.06 183 PHE A N 1
ATOM 1469 C CA . PHE A 1 183 ? -11.897 9.333 7.965 1.00 97.06 183 PHE A CA 1
ATOM 1470 C C . PHE A 1 183 ? -12.271 9.366 9.449 1.00 97.06 183 PHE A C 1
ATOM 1472 O O . PHE A 1 183 ? -11.418 9.595 10.302 1.00 97.06 183 PHE A O 1
ATOM 1479 N N . LYS A 1 184 ? -13.550 9.158 9.777 1.00 96.62 184 LYS A N 1
ATOM 1480 C CA . LYS A 1 184 ? -14.043 9.158 11.162 1.00 96.62 184 LYS A CA 1
ATOM 1481 C C . LYS A 1 184 ? -14.531 7.771 11.550 1.00 96.62 184 LYS A C 1
ATOM 1483 O O . LYS A 1 184 ? -15.519 7.310 10.986 1.00 96.62 184 LYS A O 1
ATOM 1488 N N . VAL A 1 185 ? -13.875 7.142 12.519 1.00 95.19 185 VAL A N 1
ATOM 1489 C CA . VAL A 1 185 ? -14.356 5.917 13.167 1.00 95.19 185 VAL A CA 1
ATOM 1490 C C . VAL A 1 185 ? -15.463 6.306 14.145 1.00 95.19 185 VAL A C 1
ATOM 1492 O O . VAL A 1 185 ? -15.257 7.135 15.039 1.00 95.19 185 VAL A O 1
ATOM 1495 N N . LYS A 1 186 ? -16.652 5.729 13.964 1.00 92.19 186 LYS A N 1
ATOM 1496 C CA . LYS A 1 186 ? -17.756 5.825 14.931 1.00 92.19 186 LYS A CA 1
ATOM 1497 C C . LYS A 1 186 ? -17.526 4.812 16.056 1.00 92.19 186 LYS A C 1
ATOM 1499 O O . LYS A 1 186 ? -16.923 3.773 15.828 1.00 92.19 186 LYS A O 1
ATOM 1504 N N . ASN A 1 187 ? -18.005 5.111 17.263 1.00 79.94 187 ASN A N 1
ATOM 1505 C CA . ASN A 1 187 ? -17.917 4.176 18.383 1.00 79.94 187 ASN A CA 1
ATOM 1506 C C . ASN A 1 187 ? -18.791 2.943 18.097 1.00 79.94 187 ASN A C 1
ATOM 1508 O O . ASN A 1 187 ? -20.013 3.057 18.118 1.00 79.94 187 ASN A O 1
ATOM 1512 N N . THR A 1 188 ? -18.178 1.788 17.839 1.00 65.06 188 THR A N 1
ATOM 1513 C CA . THR A 1 188 ? -18.847 0.491 17.612 1.00 65.06 188 THR A CA 1
ATOM 1514 C C . THR A 1 188 ? -19.241 -0.222 18.912 1.00 65.06 188 THR A C 1
ATOM 1516 O O . THR A 1 188 ? -19.494 -1.425 18.925 1.00 65.06 188 THR A O 1
ATOM 1519 N N . GLN A 1 189 ? -19.328 0.501 20.033 1.00 51.12 189 GLN A N 1
ATOM 1520 C CA . GLN A 1 189 ? -19.948 -0.026 21.244 1.00 51.12 189 GLN A CA 1
ATOM 1521 C C . GLN A 1 189 ? -21.427 -0.362 20.998 1.00 51.12 189 GLN A C 1
ATOM 1523 O O . GLN A 1 189 ? -22.250 0.534 20.813 1.00 51.12 189 GLN A O 1
ATOM 1528 N N . ARG A 1 190 ? -21.733 -1.659 21.163 1.00 48.03 190 ARG A N 1
ATOM 1529 C CA . ARG A 1 190 ? -23.028 -2.355 20.999 1.00 48.03 190 ARG A CA 1
ATOM 1530 C C . ARG A 1 190 ? -23.317 -2.753 19.536 1.00 48.03 190 ARG A C 1
ATOM 1532 O O . ARG A 1 190 ? -23.135 -1.953 18.633 1.00 48.03 190 ARG A O 1
ATOM 1539 N N . ALA A 1 191 ? -23.773 -3.976 19.255 1.00 43.56 191 ALA A N 1
ATOM 1540 C CA . ALA A 1 191 ? -24.431 -4.924 20.158 1.00 43.56 191 ALA A CA 1
ATOM 1541 C C . ALA A 1 191 ? -23.794 -6.330 20.171 1.00 43.56 191 ALA A C 1
ATOM 1543 O O . ALA A 1 191 ? -24.061 -7.147 19.298 1.00 43.56 191 ALA A O 1
ATOM 1544 N N . ILE A 1 192 ? -23.073 -6.664 21.251 1.00 49.97 192 ILE A N 1
ATOM 1545 C CA . ILE A 1 192 ? -23.111 -8.038 21.774 1.00 49.97 192 ILE A CA 1
ATOM 1546 C C . ILE A 1 192 ? -24.356 -8.095 22.659 1.00 49.97 192 ILE A C 1
ATOM 1548 O O . ILE A 1 192 ? -24.291 -7.892 23.874 1.00 49.97 192 ILE A O 1
ATOM 1552 N N . THR A 1 193 ? -25.518 -8.278 22.033 1.00 46.75 193 THR A N 1
ATOM 1553 C CA . THR A 1 193 ? -26.717 -8.673 22.772 1.00 46.75 193 THR A CA 1
ATOM 1554 C C . THR A 1 193 ? -26.414 -10.032 23.382 1.00 46.75 193 THR A C 1
ATOM 1556 O O . THR A 1 193 ? -25.994 -10.944 22.672 1.00 46.75 193 THR A O 1
ATOM 1559 N N . ARG A 1 194 ? -26.582 -10.164 24.700 1.00 46.16 194 ARG A N 1
ATOM 1560 C CA . ARG A 1 194 ? -26.456 -11.454 25.381 1.00 46.16 194 ARG A CA 1
ATOM 1561 C C . ARG A 1 194 ? -27.489 -12.413 24.788 1.00 46.16 194 ARG A C 1
ATOM 1563 O O . ARG A 1 194 ? -28.663 -12.330 25.132 1.00 46.16 194 ARG A O 1
ATOM 1570 N N . GLY A 1 195 ? -27.041 -13.319 23.922 1.00 48.94 195 GLY A N 1
ATOM 1571 C CA . GLY A 1 195 ? -27.752 -14.550 23.593 1.00 48.94 195 GLY A CA 1
ATOM 1572 C C . GLY A 1 195 ? -27.668 -15.494 24.786 1.00 48.94 195 GLY A C 1
ATOM 1573 O O . GLY A 1 195 ? -26.931 -16.470 24.752 1.00 48.94 195 GLY A O 1
ATOM 1574 N N . SER A 1 196 ? -28.331 -15.123 25.879 1.00 48.62 196 SER A N 1
ATOM 1575 C CA . SER A 1 196 ? -28.440 -15.933 27.084 1.00 48.62 196 SER A CA 1
ATOM 1576 C C . SER A 1 196 ? -29.726 -16.746 27.035 1.00 48.62 196 SER A C 1
ATOM 1578 O O . SER A 1 196 ? -30.777 -16.211 27.383 1.00 48.62 196 SER A O 1
ATOM 1580 N N . THR A 1 197 ? -29.591 -18.009 26.636 1.00 51.06 197 THR A N 1
ATOM 1581 C CA . THR A 1 197 ? -30.359 -19.184 27.093 1.00 51.06 197 THR A CA 1
ATOM 1582 C C . THR A 1 197 ? -29.582 -20.425 26.687 1.00 51.06 197 THR A C 1
ATOM 1584 O O . THR A 1 197 ? -29.194 -20.470 25.499 1.00 51.06 197 THR A O 1
#

Radius of gyration: 31.89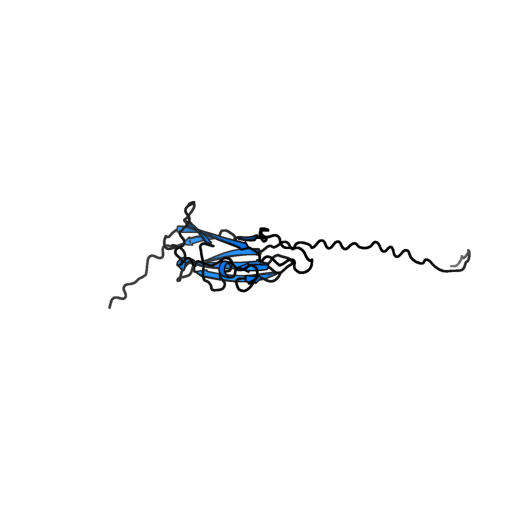 Å; Cα contacts (8 Å, |Δi|>4): 316; chains: 1; bounding box: 62×61×108 Å

Secondary structure (DSSP, 8-state):
---------------------------------------EEEEEEEEEETTEEEEEEEEEE-SSS-EEEEHHHHTTTS---S--EEEEETT-SPBPPB-SPP---PPPPTT-GGGEEEE-TT-EEEEEEEGGGTB---S-EEEEEEEEEEEEPP----TTTT----TT-PPPEEEEEBPPEEEEE------------

pLDDT: mean 79.08, std 21.02, range [37.94, 98.69]

Sequence (197 aa):
MKNNLINKAYLSAFPLLIVLCAIFAPSVCADEMVRCERKVKCTLQINQKEDGIWALLSFENLSACDIDLLKDKLMLDGKVPHSLFQVRFGNSRKKVHYTGKIVEKYMPEINDRSDYYTLKRHQEIVTKVNLSKYFDLTKAGNYRVYYESYNPEPLLELSMQGGVVKPGEKGHEITVKSNEVKFKVKNTQRAITRGST

Solvent-accessible surface area (backbone atoms only — not comparable to full-atom values): 12489 Å² total; per-residue (Å²): 135,84,90,80,85,93,88,80,87,80,87,81,81,90,80,85,86,82,77,84,81,78,74,73,62,75,78,72,74,67,78,69,76,73,74,66,64,85,44,58,50,35,46,56,48,81,49,82,51,96,94,36,42,28,40,39,39,39,41,31,24,73,22,90,48,68,43,64,38,44,41,66,78,61,18,74,87,40,49,70,48,60,78,41,58,56,38,23,54,52,93,50,87,58,63,53,60,69,69,46,71,74,62,92,72,80,79,78,52,62,86,51,63,82,59,43,39,75,42,41,53,67,34,69,49,76,29,56,33,60,44,55,73,32,31,84,66,74,68,55,42,46,35,35,35,30,45,49,45,79,29,69,37,64,59,75,75,55,79,89,70,84,53,79,80,62,93,82,74,76,52,63,67,49,73,38,51,33,53,77,42,77,48,70,46,70,71,73,81,71,83,86,69,81,84,81,126